Protein AF-A0A7K3QX92-F1 (afdb_monomer)

Organism: NCBI:txid2340725

Sequence (220 aa):
MHAPAYQLIVSPFLGEYLVLRPGDDNGVQIPLARYLELSRGASTGAEDEHLVGRHADYAPGSPDLSLIARALVELQDAPCPNIELKRAEDRWSGYAGPAGAGPFVGDTLLHTDLAPDNVLVNDRAHLVDWAWPTRGAAWIDPAVLILRLMDAGHTAETADAWSRERFRSWATAPHAAVTAFGEANARTWDEIARNDPQNWKRRMALHAHAWLTYWRAPSK

Structure (mmCIF, N/CA/C/O backbone):
data_AF-A0A7K3QX92-F1
#
_entry.id   AF-A0A7K3QX92-F1
#
loop_
_atom_site.group_PDB
_atom_site.id
_atom_site.type_symbol
_atom_site.label_atom_id
_atom_site.label_alt_id
_atom_site.label_comp_id
_atom_site.label_asym_id
_atom_site.label_entity_id
_atom_site.label_seq_id
_atom_site.pdbx_PDB_ins_code
_atom_site.Cartn_x
_atom_site.Cartn_y
_atom_site.Cartn_z
_atom_site.occupancy
_atom_site.B_iso_or_equiv
_atom_site.auth_seq_id
_atom_site.auth_comp_id
_atom_site.auth_asym_id
_atom_site.auth_atom_id
_atom_site.pdbx_PDB_model_num
ATOM 1 N N . MET A 1 1 ? -12.239 -35.406 -17.370 1.00 31.92 1 MET A N 1
ATOM 2 C CA . MET A 1 1 ? -12.647 -34.529 -16.253 1.00 31.92 1 MET A CA 1
ATOM 3 C C . MET A 1 1 ? -11.656 -34.744 -15.130 1.00 31.92 1 MET A C 1
ATOM 5 O O . MET A 1 1 ? -11.699 -35.783 -14.486 1.00 31.92 1 MET A O 1
ATOM 9 N N . HIS A 1 2 ? -10.692 -33.844 -14.988 1.00 28.97 2 HIS A N 1
ATOM 10 C CA . HIS A 1 2 ? -9.783 -33.806 -13.846 1.00 28.97 2 HIS A CA 1
ATOM 11 C C . HIS A 1 2 ? -10.042 -32.483 -13.131 1.00 28.97 2 HIS A C 1
ATOM 13 O O . HIS A 1 2 ? -10.137 -31.445 -13.784 1.00 28.97 2 HIS A O 1
ATOM 19 N N . ALA A 1 3 ? -10.272 -32.568 -11.823 1.00 24.83 3 ALA A N 1
ATOM 20 C CA . ALA A 1 3 ? -10.439 -31.422 -10.939 1.00 24.83 3 ALA A CA 1
ATOM 21 C C . ALA A 1 3 ? -9.104 -30.660 -10.805 1.00 24.83 3 ALA A C 1
ATOM 23 O O . ALA A 1 3 ? -8.053 -31.275 -11.009 1.00 24.83 3 ALA A O 1
ATOM 24 N N . PRO A 1 4 ? -9.108 -29.355 -10.482 1.00 29.09 4 PRO A N 1
ATOM 25 C CA . PRO A 1 4 ? -7.876 -28.582 -10.427 1.00 29.09 4 PRO A CA 1
ATOM 26 C C . PRO A 1 4 ? -7.087 -28.928 -9.159 1.00 29.09 4 PRO A C 1
ATOM 28 O O . PRO A 1 4 ? -7.649 -28.997 -8.064 1.00 29.09 4 PRO A O 1
ATOM 31 N N . ALA A 1 5 ? -5.783 -29.142 -9.319 1.00 31.27 5 ALA A N 1
ATOM 32 C CA . ALA A 1 5 ? -4.840 -29.292 -8.221 1.00 31.27 5 ALA A CA 1
ATOM 33 C C . ALA A 1 5 ? -4.453 -27.900 -7.691 1.00 31.27 5 ALA A C 1
ATOM 35 O O . ALA A 1 5 ? -3.992 -27.049 -8.446 1.00 31.27 5 ALA A O 1
ATOM 36 N N . TYR A 1 6 ? -4.655 -27.671 -6.394 1.00 34.25 6 TYR A N 1
ATOM 37 C CA . TYR A 1 6 ? -4.236 -26.471 -5.666 1.00 34.25 6 TYR A CA 1
ATOM 38 C C . TYR A 1 6 ? -3.588 -26.908 -4.342 1.00 34.25 6 TYR A C 1
ATOM 40 O O . TYR A 1 6 ? -4.225 -27.713 -3.660 1.00 34.25 6 TYR A O 1
ATOM 48 N N . GLN A 1 7 ? -2.400 -26.400 -3.952 1.00 42.72 7 GLN A N 1
ATOM 49 C CA . GLN A 1 7 ? -1.780 -26.508 -2.596 1.00 42.72 7 GLN A CA 1
ATOM 50 C C . GLN A 1 7 ? -0.305 -26.030 -2.635 1.00 42.72 7 GLN A C 1
ATOM 52 O O . GLN A 1 7 ? 0.332 -26.269 -3.645 1.00 42.72 7 GLN A O 1
ATOM 57 N N . LEU A 1 8 ? 0.362 -25.365 -1.676 1.00 36.91 8 LEU A N 1
ATOM 58 C CA . LEU A 1 8 ? 0.235 -25.053 -0.239 1.00 36.91 8 LEU A CA 1
ATOM 59 C C . LEU A 1 8 ? 0.859 -23.648 0.008 1.00 36.91 8 LEU A C 1
ATOM 61 O O . LEU A 1 8 ? 1.818 -23.291 -0.672 1.00 36.91 8 LEU A O 1
ATOM 65 N N . ILE A 1 9 ? 0.439 -22.911 1.045 1.00 40.31 9 ILE A N 1
ATOM 66 C CA . ILE A 1 9 ? 1.232 -21.799 1.622 1.00 40.31 9 ILE A CA 1
ATOM 67 C C . ILE A 1 9 ? 1.697 -22.234 3.018 1.00 40.31 9 ILE A C 1
ATOM 69 O O . ILE A 1 9 ? 0.867 -22.624 3.841 1.00 40.31 9 ILE A O 1
ATOM 73 N N . VAL A 1 10 ? 3.012 -22.203 3.269 1.00 42.47 10 VAL A N 1
ATOM 74 C CA . VAL A 1 10 ? 3.632 -22.557 4.560 1.00 42.47 10 VAL A CA 1
ATOM 75 C C . VAL A 1 10 ? 4.430 -21.356 5.062 1.00 42.47 10 VAL A C 1
ATOM 77 O O . VAL A 1 10 ? 5.343 -20.898 4.382 1.00 42.47 1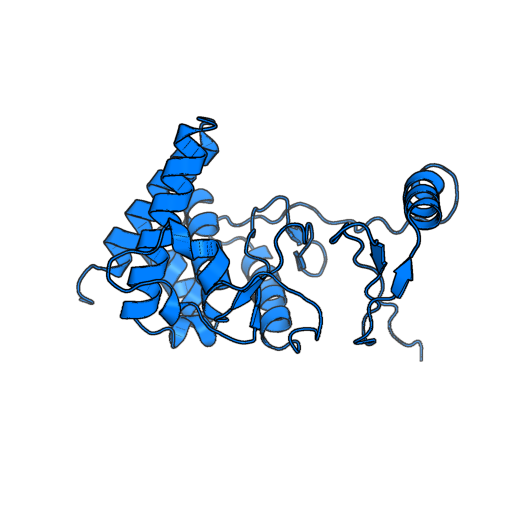0 VAL A O 1
ATOM 80 N N . SER A 1 11 ? 4.093 -20.845 6.247 1.00 39.84 11 SER A N 1
ATOM 81 C CA . SER A 1 11 ? 4.827 -19.763 6.920 1.00 39.84 11 SER A CA 1
ATOM 82 C C . SER A 1 11 ? 4.811 -19.989 8.441 1.00 39.84 11 SER A C 1
ATOM 84 O O . SER A 1 11 ? 3.816 -20.509 8.958 1.00 39.84 11 SER A O 1
ATOM 86 N N . PRO A 1 12 ? 5.889 -19.665 9.182 1.00 34.81 12 PRO A N 1
ATOM 87 C CA . PRO A 1 12 ? 5.916 -19.802 10.637 1.00 34.81 12 PRO A CA 1
ATOM 88 C C . PRO A 1 12 ? 4.968 -18.802 11.321 1.00 34.81 12 PRO A C 1
ATOM 90 O O . PRO A 1 12 ? 5.054 -17.601 11.076 1.00 34.81 12 PRO A O 1
ATOM 93 N N . PHE A 1 13 ? 4.113 -19.276 12.238 1.00 35.19 13 PHE A N 1
ATOM 94 C CA . PHE A 1 13 ? 3.255 -18.413 13.057 1.00 35.19 13 PHE A CA 1
ATOM 95 C C . PHE A 1 13 ? 3.230 -18.867 14.528 1.00 35.19 13 PHE A C 1
ATOM 97 O O . PHE A 1 13 ? 2.904 -20.003 14.834 1.00 35.19 13 PHE A O 1
ATOM 104 N N . LEU A 1 14 ? 3.598 -17.984 15.465 1.00 32.25 14 LEU A N 1
ATOM 105 C CA . LEU A 1 14 ? 3.453 -18.174 16.927 1.00 32.25 14 LEU A CA 1
ATOM 106 C C . LEU A 1 14 ? 3.984 -19.499 17.531 1.00 32.25 14 LEU A C 1
ATOM 108 O O . LEU A 1 14 ? 3.513 -19.943 18.573 1.00 32.25 14 LEU A O 1
ATOM 112 N N . GLY A 1 15 ? 5.005 -20.114 16.928 1.00 35.62 15 GLY A N 1
ATOM 113 C CA . GLY A 1 15 ? 5.596 -21.364 17.429 1.00 35.62 15 GLY A CA 1
ATOM 114 C C . GLY A 1 15 ? 4.917 -22.640 16.921 1.00 35.62 15 GLY A C 1
ATOM 115 O O . GLY A 1 15 ? 5.345 -23.736 17.286 1.00 35.62 15 GLY A O 1
ATOM 116 N N . GLU A 1 16 ? 3.934 -22.514 16.029 1.00 40.78 16 GLU A N 1
ATOM 117 C CA . GLU A 1 16 ? 3.249 -23.624 15.374 1.00 40.78 16 GLU A CA 1
ATOM 118 C C . GLU A 1 16 ? 3.201 -23.390 13.851 1.00 40.78 16 GLU A C 1
ATOM 120 O O . GLU A 1 16 ? 3.165 -22.266 13.356 1.00 40.78 16 GLU A O 1
ATOM 125 N N . TYR A 1 17 ? 3.305 -24.456 13.061 1.00 51.12 17 TYR A N 1
ATOM 126 C CA . TYR A 1 17 ? 3.483 -24.344 11.610 1.00 51.12 17 TYR A CA 1
ATOM 127 C C . TYR A 1 17 ? 2.145 -24.591 10.934 1.00 51.12 17 TYR A C 1
ATOM 129 O O . TYR A 1 17 ? 1.559 -25.649 11.142 1.00 51.12 17 TYR A O 1
ATOM 137 N N . LEU A 1 18 ? 1.649 -23.645 10.139 1.00 45.88 18 LEU A N 1
ATOM 138 C CA . LEU A 1 18 ? 0.347 -23.775 9.489 1.00 45.88 18 LEU A CA 1
ATOM 139 C C . LEU A 1 18 ? 0.512 -24.105 8.007 1.00 45.88 18 LEU A C 1
ATOM 141 O O . LEU A 1 18 ? 1.265 -23.461 7.279 1.00 45.88 18 LEU A O 1
ATOM 145 N N . VAL A 1 19 ? -0.225 -25.124 7.579 1.00 48.78 19 VAL A N 1
ATOM 146 C CA . VAL A 1 19 ? -0.413 -25.510 6.185 1.00 48.78 19 VAL A CA 1
ATOM 147 C C . VAL A 1 19 ? -1.819 -25.095 5.779 1.00 48.78 19 VAL A C 1
ATOM 149 O O . VAL A 1 19 ? -2.791 -25.690 6.240 1.00 48.78 19 VAL A O 1
ATOM 152 N N . LEU A 1 20 ? -1.946 -24.100 4.905 1.00 45.59 20 LEU A N 1
ATOM 153 C CA . LEU A 1 20 ? -3.242 -23.744 4.326 1.00 45.59 20 LEU A CA 1
ATOM 154 C C . LEU A 1 20 ? -3.456 -24.537 3.033 1.00 45.59 20 LEU A C 1
ATOM 156 O O . LEU A 1 20 ? -2.658 -24.449 2.092 1.00 45.59 20 LEU A O 1
ATOM 160 N N . ARG A 1 21 ? -4.529 -25.337 2.999 1.00 36.25 21 ARG A N 1
ATOM 161 C CA . ARG A 1 21 ? -4.996 -26.024 1.791 1.00 36.25 21 ARG A CA 1
ATOM 162 C C . ARG A 1 21 ? -6.114 -25.198 1.152 1.00 36.25 21 ARG A C 1
ATOM 164 O O . ARG A 1 21 ? -7.042 -24.815 1.855 1.00 36.25 21 ARG A O 1
ATOM 171 N N . PRO A 1 22 ? -6.077 -24.930 -0.161 1.00 37.09 22 PRO A N 1
ATOM 172 C CA . PRO A 1 22 ? -7.144 -24.180 -0.811 1.00 37.09 22 PRO A CA 1
ATOM 173 C C . PRO A 1 22 ? -8.478 -24.928 -0.720 1.00 37.09 22 PRO A C 1
ATOM 175 O O . PRO A 1 22 ? -8.552 -26.109 -1.059 1.00 37.09 22 PRO A O 1
ATOM 178 N N . GLY A 1 23 ? -9.516 -24.229 -0.255 1.00 36.47 23 GLY A N 1
ATOM 179 C CA . GLY A 1 23 ? -10.847 -24.790 -0.008 1.00 36.47 23 GLY A CA 1
ATOM 180 C C . GLY A 1 23 ? -11.057 -25.374 1.393 1.00 36.47 23 GLY A C 1
ATOM 181 O O . GLY A 1 23 ? -12.122 -25.931 1.641 1.00 36.47 23 GLY A O 1
ATOM 182 N N . ASP A 1 24 ? -10.075 -25.254 2.290 1.00 36.38 24 ASP A N 1
ATOM 183 C CA . ASP A 1 24 ? -10.209 -25.615 3.700 1.00 36.38 24 ASP A CA 1
ATOM 184 C C . ASP A 1 24 ? -9.902 -24.386 4.565 1.00 36.38 24 ASP A C 1
ATOM 186 O O . ASP A 1 24 ? -8.785 -23.863 4.558 1.00 36.38 24 ASP A O 1
ATOM 190 N N . ASP A 1 25 ? -10.907 -23.916 5.302 1.00 40.34 25 ASP A N 1
ATOM 191 C CA . ASP A 1 25 ? -10.797 -22.746 6.184 1.00 40.34 25 ASP A CA 1
ATOM 192 C C . ASP A 1 25 ? -9.949 -23.046 7.434 1.00 40.34 25 ASP A C 1
ATOM 194 O O . ASP A 1 25 ? -9.619 -22.149 8.215 1.00 40.34 25 ASP A O 1
ATOM 198 N N . ASN A 1 26 ? -9.579 -24.317 7.626 1.00 38.72 26 ASN A N 1
ATOM 199 C CA . ASN A 1 26 ? -8.742 -24.775 8.719 1.00 38.72 26 ASN A CA 1
ATOM 200 C C . ASN A 1 26 ? -7.315 -25.003 8.210 1.00 38.72 26 ASN A C 1
ATOM 202 O O . ASN A 1 26 ? -7.018 -25.986 7.530 1.00 38.72 26 ASN A O 1
ATOM 206 N N . GLY A 1 27 ? -6.394 -24.111 8.578 1.00 48.09 27 GLY A N 1
ATOM 207 C CA . GLY A 1 27 ? -4.969 -24.402 8.454 1.00 48.09 27 GLY A CA 1
ATOM 208 C C . GLY A 1 27 ? -4.618 -25.655 9.256 1.00 48.09 27 GLY A C 1
ATOM 209 O O . GLY A 1 27 ? -4.967 -25.767 10.429 1.00 48.09 27 GLY A O 1
ATOM 210 N N . VAL A 1 28 ? -3.928 -26.611 8.636 1.00 47.03 28 VAL A N 1
ATOM 211 C CA . VAL A 1 28 ? -3.445 -27.800 9.341 1.00 47.03 28 VAL A CA 1
ATOM 212 C C . VAL A 1 28 ? -2.183 -27.416 10.091 1.00 47.03 28 VAL A C 1
ATOM 214 O O . VAL A 1 28 ? -1.148 -27.118 9.492 1.00 47.03 28 VAL A O 1
ATOM 217 N N . GLN A 1 29 ? -2.276 -27.439 11.412 1.00 46.38 29 GLN A N 1
ATOM 218 C CA . GLN A 1 29 ? -1.136 -27.262 12.289 1.00 46.38 29 GLN A CA 1
ATOM 219 C C . GLN A 1 29 ? -0.213 -28.484 12.194 1.00 46.38 29 GLN A C 1
ATOM 221 O O . GLN A 1 29 ? -0.643 -29.621 12.394 1.00 46.38 29 GLN A O 1
ATOM 226 N N . ILE A 1 30 ? 1.065 -28.263 11.895 1.00 47.16 30 ILE A N 1
ATOM 227 C CA . ILE A 1 30 ? 2.085 -29.311 11.854 1.00 47.16 30 ILE A CA 1
ATOM 228 C C . ILE A 1 30 ? 3.156 -29.068 12.937 1.00 47.16 30 ILE A C 1
ATOM 230 O O . ILE A 1 30 ? 3.514 -27.921 13.215 1.00 47.16 30 ILE A O 1
ATOM 234 N N . PRO A 1 31 ? 3.701 -30.128 13.565 1.00 46.50 31 PRO A N 1
ATOM 235 C CA . PRO A 1 31 ? 4.796 -29.992 14.528 1.00 46.50 31 PRO A CA 1
ATOM 236 C C . PRO A 1 31 ? 6.088 -29.454 13.890 1.00 46.50 31 PRO A C 1
ATOM 238 O O . PRO A 1 31 ? 6.365 -29.741 12.726 1.00 46.50 31 PRO A O 1
ATOM 241 N N . LEU A 1 32 ? 6.953 -28.796 14.679 1.00 46.78 32 LEU A N 1
ATOM 242 C CA . LEU A 1 32 ? 8.293 -28.336 14.254 1.00 46.78 32 LEU A CA 1
ATOM 243 C C . LEU A 1 32 ? 9.105 -29.427 13.552 1.00 46.78 32 LEU A C 1
ATOM 245 O O . LEU A 1 32 ? 9.751 -29.164 12.544 1.00 46.78 32 LEU A O 1
ATOM 249 N N . ALA A 1 33 ? 9.063 -30.658 14.063 1.00 49.28 33 ALA A N 1
ATOM 250 C CA . ALA A 1 33 ? 9.758 -31.780 13.444 1.00 49.28 33 ALA A CA 1
ATOM 251 C C . ALA A 1 33 ? 9.236 -32.064 12.027 1.00 49.28 33 ALA A C 1
ATOM 253 O O . ALA A 1 33 ? 10.045 -32.289 11.134 1.00 49.28 33 ALA A O 1
ATOM 254 N N . ARG A 1 34 ? 7.916 -31.964 11.803 1.00 47.78 34 ARG A N 1
ATOM 255 C CA . ARG A 1 34 ? 7.289 -32.140 10.487 1.00 47.78 34 ARG A CA 1
ATOM 256 C C . ARG A 1 34 ? 7.568 -30.956 9.560 1.00 47.78 34 ARG A C 1
ATOM 258 O O . ARG A 1 34 ? 7.817 -31.174 8.385 1.00 47.78 34 ARG A O 1
ATOM 265 N N . TYR A 1 35 ? 7.608 -29.726 10.074 1.00 51.31 35 TYR A N 1
ATOM 266 C CA . TYR A 1 35 ? 8.085 -28.559 9.319 1.00 51.31 35 TYR A CA 1
ATOM 267 C C . TYR A 1 35 ? 9.546 -28.711 8.887 1.00 51.31 35 TYR A C 1
ATOM 269 O O . TYR A 1 35 ? 9.866 -28.516 7.718 1.00 51.31 35 TYR A O 1
ATOM 277 N N . LEU A 1 36 ? 10.433 -29.096 9.810 1.00 49.88 36 LEU A N 1
ATOM 278 C CA . LEU A 1 36 ? 11.848 -29.324 9.521 1.00 49.88 36 LEU A CA 1
ATOM 279 C C . LEU A 1 36 ? 12.074 -30.541 8.618 1.00 49.88 36 LEU A C 1
ATOM 281 O O . LEU A 1 36 ? 13.091 -30.601 7.941 1.00 49.88 36 LEU A O 1
ATOM 285 N N . GLU A 1 37 ? 11.179 -31.526 8.635 1.00 46.50 37 GLU A N 1
ATOM 286 C CA . GLU A 1 37 ? 11.181 -32.662 7.712 1.00 46.50 37 GLU A CA 1
ATOM 287 C C . GLU A 1 37 ? 10.703 -32.242 6.320 1.00 46.50 37 GLU A C 1
ATOM 289 O O . GLU A 1 37 ? 11.355 -32.587 5.349 1.00 46.50 37 GLU A O 1
ATOM 294 N N . LEU A 1 38 ? 9.634 -31.448 6.201 1.00 45.19 38 LEU A N 1
ATOM 295 C CA . LEU A 1 38 ? 9.163 -30.923 4.914 1.00 45.19 38 LEU A CA 1
ATOM 296 C C . LEU A 1 38 ? 10.183 -29.959 4.289 1.00 45.19 38 LEU A C 1
ATOM 298 O O . LEU A 1 38 ? 10.451 -30.038 3.097 1.00 45.19 38 LEU A O 1
ATOM 302 N N . SER A 1 39 ? 10.821 -29.110 5.096 1.00 42.78 39 SER A N 1
ATOM 303 C CA . SER A 1 39 ? 11.867 -28.187 4.628 1.00 42.78 39 SER A CA 1
ATOM 304 C C . SER A 1 39 ? 13.216 -28.864 4.348 1.00 42.78 39 SER A C 1
ATOM 306 O O . SER A 1 39 ? 13.997 -28.332 3.565 1.00 42.78 39 SER A O 1
ATOM 308 N N . ARG A 1 40 ? 13.505 -30.037 4.940 1.00 40.22 40 ARG A N 1
ATOM 309 C CA . ARG A 1 40 ? 14.706 -30.845 4.627 1.00 40.22 40 ARG A CA 1
ATOM 310 C C . ARG A 1 40 ? 14.466 -31.889 3.530 1.00 40.22 40 ARG A C 1
ATOM 312 O O . ARG A 1 40 ? 15.375 -32.154 2.752 1.00 40.22 40 ARG A O 1
ATOM 319 N N . GLY A 1 41 ? 13.266 -32.456 3.436 1.00 35.75 41 GLY A N 1
ATOM 320 C CA . GLY A 1 41 ? 12.823 -33.363 2.370 1.00 35.75 41 GLY A CA 1
ATOM 321 C C . GLY A 1 41 ? 12.772 -32.678 1.004 1.00 35.75 41 GLY A C 1
ATOM 322 O O . GLY A 1 41 ? 13.160 -33.298 0.021 1.00 35.75 41 GLY A O 1
ATOM 323 N N . ALA A 1 42 ? 12.487 -31.371 0.982 1.00 37.94 42 ALA A N 1
ATOM 324 C CA . ALA A 1 42 ? 12.630 -30.482 -0.178 1.00 37.94 42 ALA A CA 1
ATOM 325 C C . ALA A 1 42 ? 14.083 -30.299 -0.687 1.00 37.94 42 ALA A C 1
ATOM 327 O O . ALA A 1 42 ? 14.359 -29.439 -1.516 1.00 37.94 42 ALA A O 1
ATOM 328 N N . SER A 1 43 ? 15.058 -31.047 -0.149 1.00 36.03 43 SER A N 1
ATOM 329 C CA . SER A 1 43 ? 16.442 -31.053 -0.644 1.00 36.03 43 SER A CA 1
ATOM 330 C C . SER A 1 43 ? 16.899 -32.401 -1.203 1.00 36.03 43 SER A C 1
ATOM 332 O O . SER A 1 43 ? 17.953 -32.464 -1.831 1.00 36.03 43 SER A O 1
ATOM 334 N N . THR A 1 44 ? 16.121 -33.479 -1.040 1.00 36.97 44 THR A N 1
ATOM 335 C CA . THR A 1 44 ? 16.453 -34.784 -1.633 1.00 36.97 44 THR A CA 1
ATOM 336 C C . THR A 1 44 ? 15.193 -35.610 -1.915 1.00 36.97 44 THR A C 1
ATOM 338 O O . THR A 1 44 ? 14.779 -36.434 -1.108 1.00 36.97 44 THR A O 1
ATOM 341 N N . GLY A 1 45 ? 14.631 -35.440 -3.113 1.00 36.34 45 GLY A N 1
ATOM 342 C CA . GLY A 1 45 ? 13.911 -36.511 -3.809 1.00 36.34 45 GLY A CA 1
ATOM 343 C C . GLY A 1 45 ? 12.472 -36.794 -3.367 1.00 36.34 45 GLY A C 1
ATOM 344 O O . GLY A 1 45 ? 12.143 -37.924 -3.022 1.00 36.34 45 GLY A O 1
ATOM 345 N N . ALA A 1 46 ? 11.598 -35.805 -3.490 1.00 31.66 46 ALA A N 1
ATOM 346 C CA . ALA A 1 46 ? 10.222 -35.979 -3.954 1.00 31.66 46 ALA A CA 1
ATOM 347 C C . ALA A 1 46 ? 9.966 -34.811 -4.916 1.00 31.66 46 ALA A C 1
ATOM 349 O O . ALA A 1 46 ? 10.617 -33.786 -4.766 1.00 31.66 46 ALA A O 1
ATOM 350 N N . GLU A 1 47 ? 9.140 -34.969 -5.947 1.00 33.72 47 GLU A N 1
ATOM 351 C CA . GLU A 1 47 ? 8.915 -33.932 -6.964 1.00 33.72 47 GLU A CA 1
ATOM 352 C C . GLU A 1 47 ? 8.363 -32.642 -6.322 1.00 33.72 47 GLU A C 1
ATOM 354 O O . GLU A 1 47 ? 7.164 -32.479 -6.112 1.00 33.72 47 GLU A O 1
ATOM 359 N N . ASP A 1 48 ? 9.297 -31.764 -5.954 1.00 35.16 48 ASP A N 1
ATOM 360 C CA . ASP A 1 48 ? 9.114 -30.422 -5.433 1.00 35.16 48 ASP A CA 1
ATOM 361 C C . ASP A 1 48 ? 8.557 -29.546 -6.556 1.00 35.16 48 ASP A C 1
ATOM 363 O O . ASP A 1 48 ? 9.305 -29.045 -7.399 1.00 35.16 48 ASP A O 1
ATOM 367 N N . GLU A 1 49 ? 7.252 -29.289 -6.565 1.00 37.69 49 GLU A N 1
ATOM 368 C CA . GLU A 1 49 ? 6.767 -28.081 -7.230 1.00 37.69 49 GLU A CA 1
ATOM 369 C C . GLU A 1 49 ? 7.079 -26.897 -6.309 1.00 37.69 49 GLU A C 1
ATOM 371 O O . GLU A 1 49 ? 6.244 -26.387 -5.562 1.00 37.69 49 GLU A O 1
ATOM 376 N N . HIS A 1 50 ? 8.345 -26.468 -6.331 1.00 46.22 50 HIS A N 1
ATOM 377 C CA . HIS A 1 50 ? 8.690 -25.096 -5.985 1.00 46.22 50 HIS A CA 1
ATOM 378 C C . HIS A 1 50 ? 7.685 -24.184 -6.695 1.00 46.22 50 HIS A C 1
ATOM 380 O O . HIS A 1 50 ? 7.436 -24.373 -7.885 1.00 46.22 50 HIS A O 1
ATOM 386 N N . LEU A 1 51 ? 7.110 -23.199 -5.999 1.00 51.47 51 LEU A N 1
ATOM 387 C CA . LEU A 1 51 ? 6.358 -22.141 -6.672 1.00 51.47 51 LEU A CA 1
ATOM 388 C C . LEU A 1 51 ? 7.322 -21.427 -7.623 1.00 51.47 51 LEU A C 1
ATOM 390 O O . LEU A 1 51 ? 8.090 -20.555 -7.220 1.00 51.47 51 LEU A O 1
ATOM 394 N N . VAL A 1 52 ? 7.325 -21.859 -8.883 1.00 54.91 52 VAL A N 1
ATOM 395 C CA . VAL A 1 52 ? 8.149 -21.269 -9.925 1.00 54.91 52 VAL A CA 1
ATOM 396 C C . VAL A 1 52 ? 7.445 -20.000 -10.361 1.00 54.91 52 VAL A C 1
ATOM 398 O O . VAL A 1 52 ? 6.389 -20.020 -10.992 1.00 54.91 52 VAL A O 1
ATOM 401 N N . GLY A 1 53 ? 8.051 -18.884 -10.004 1.00 68.44 53 GLY A N 1
ATOM 402 C CA . GLY A 1 53 ? 7.633 -17.565 -10.420 1.00 68.44 53 GLY A CA 1
ATOM 403 C C . GLY A 1 53 ? 8.816 -16.627 -10.306 1.00 68.44 53 GLY A C 1
ATOM 404 O O . GLY A 1 53 ? 9.704 -16.814 -9.473 1.00 68.44 53 GLY A O 1
ATOM 405 N N . ARG A 1 54 ? 8.845 -15.621 -11.168 1.00 87.56 54 ARG A N 1
ATOM 406 C CA . ARG A 1 54 ? 9.779 -14.508 -11.000 1.00 87.56 54 ARG A CA 1
ATOM 407 C C . ARG A 1 54 ? 9.188 -13.512 -10.010 1.00 87.56 54 ARG A C 1
ATOM 409 O O . ARG A 1 54 ? 7.969 -13.434 -9.888 1.00 87.56 54 ARG A O 1
ATOM 416 N N . HIS A 1 55 ? 10.028 -12.729 -9.346 1.00 86.50 55 HIS A N 1
ATOM 417 C CA . HIS A 1 55 ? 9.536 -11.608 -8.549 1.00 86.50 55 HIS A CA 1
ATOM 418 C C . HIS A 1 55 ? 8.743 -10.630 -9.420 1.00 86.50 55 HIS A C 1
ATOM 420 O O . HIS A 1 55 ? 9.008 -10.481 -10.623 1.00 86.50 55 HIS A O 1
ATOM 426 N N . ALA A 1 56 ? 7.735 -10.017 -8.811 1.00 87.31 56 ALA A N 1
ATOM 427 C CA . ALA A 1 56 ? 6.828 -9.127 -9.503 1.00 87.31 56 ALA A CA 1
ATOM 428 C C . ALA A 1 56 ? 7.542 -7.871 -10.014 1.00 87.31 56 ALA A C 1
ATOM 430 O O . ALA A 1 56 ? 8.365 -7.276 -9.320 1.00 87.31 56 ALA A O 1
ATOM 431 N N . ASP A 1 57 ? 7.181 -7.433 -11.216 1.00 97.06 57 ASP A N 1
ATOM 432 C CA . ASP A 1 57 ? 7.596 -6.146 -11.761 1.00 97.06 57 ASP A CA 1
ATOM 433 C C . ASP A 1 57 ? 6.470 -5.123 -11.590 1.00 97.06 57 ASP A C 1
ATOM 435 O O . ASP A 1 57 ? 5.393 -5.242 -12.178 1.00 97.06 57 ASP A O 1
ATOM 439 N N . TYR A 1 58 ? 6.720 -4.100 -10.778 1.00 98.44 58 TYR A N 1
ATOM 440 C CA . TYR A 1 58 ? 5.765 -3.032 -10.488 1.00 98.44 58 TYR A CA 1
ATOM 441 C C . TYR A 1 58 ? 5.930 -1.803 -11.394 1.00 98.44 58 TYR A C 1
ATOM 443 O O . TYR A 1 58 ? 5.199 -0.825 -11.217 1.00 98.44 58 TYR A O 1
ATOM 451 N N . ALA A 1 59 ? 6.860 -1.817 -12.354 1.00 98.44 59 ALA A N 1
ATOM 452 C CA . ALA A 1 59 ? 7.127 -0.676 -13.221 1.00 98.44 59 ALA A CA 1
ATOM 453 C C . ALA A 1 59 ? 5.879 -0.230 -14.016 1.00 98.44 59 ALA A C 1
ATOM 455 O O . ALA A 1 59 ? 4.996 -1.044 -14.328 1.00 98.44 59 ALA A O 1
ATOM 456 N N . PRO A 1 60 ? 5.773 1.062 -14.382 1.00 98.25 60 PRO A N 1
ATOM 457 C CA . PRO A 1 60 ? 4.700 1.544 -15.244 1.00 98.25 60 PRO A CA 1
ATOM 458 C C . PRO A 1 60 ? 4.593 0.735 -16.544 1.00 98.25 60 PRO A C 1
ATOM 460 O O . PRO A 1 60 ? 5.569 0.570 -17.270 1.00 98.25 60 PRO A O 1
ATOM 463 N N . GLY A 1 61 ? 3.390 0.243 -16.847 1.00 96.56 61 GLY A N 1
ATOM 464 C CA . GLY A 1 61 ? 3.127 -0.568 -18.041 1.00 96.56 61 GLY A CA 1
ATOM 465 C C . GLY A 1 61 ? 3.474 -2.055 -17.912 1.00 96.56 61 GLY A C 1
ATOM 466 O O . GLY A 1 61 ? 3.241 -2.796 -18.867 1.00 96.56 61 GLY A O 1
ATOM 467 N N . SER A 1 62 ? 3.974 -2.512 -16.758 1.00 98.12 62 SER A N 1
ATOM 468 C CA . SER A 1 62 ? 4.214 -3.937 -16.513 1.00 98.12 62 SER A CA 1
ATOM 469 C C . SER A 1 62 ? 2.915 -4.753 -16.642 1.00 98.12 62 SER A C 1
ATOM 471 O O . SER A 1 62 ? 1.878 -4.361 -16.087 1.00 98.12 62 SER A O 1
ATOM 473 N N . PRO A 1 63 ? 2.944 -5.911 -17.334 1.00 96.81 63 PRO A N 1
ATOM 474 C CA . PRO A 1 63 ? 1.790 -6.804 -17.410 1.00 96.81 63 PRO A CA 1
ATOM 475 C C . PRO A 1 63 ? 1.425 -7.413 -16.044 1.00 96.81 63 PRO A C 1
ATOM 477 O O . PRO A 1 63 ? 0.270 -7.796 -15.841 1.00 96.81 63 PRO A O 1
ATOM 480 N N . ASP A 1 64 ? 2.362 -7.444 -15.089 1.00 97.19 64 ASP A N 1
ATOM 481 C CA . ASP A 1 64 ? 2.163 -8.052 -13.768 1.00 97.19 64 ASP A CA 1
ATOM 482 C C . ASP A 1 64 ? 1.140 -7.295 -12.936 1.00 97.19 64 ASP A C 1
ATOM 484 O O . ASP A 1 64 ? 0.442 -7.905 -12.129 1.00 97.19 64 ASP A O 1
ATOM 488 N N . LEU A 1 65 ? 1.004 -5.981 -13.151 1.00 98.38 65 LEU A N 1
ATOM 489 C CA . LEU A 1 65 ? 0.084 -5.124 -12.399 1.00 98.38 65 LEU A CA 1
ATOM 490 C C . LEU A 1 65 ? -1.341 -5.688 -12.405 1.00 98.38 65 LEU A C 1
ATOM 492 O O . LEU A 1 65 ? -2.021 -5.682 -11.380 1.00 98.38 65 LEU A O 1
ATOM 496 N N . SER A 1 66 ? -1.784 -6.249 -13.533 1.00 96.75 66 SER A N 1
ATOM 497 C CA . SER A 1 66 ? -3.112 -6.866 -13.627 1.00 96.75 66 SER A CA 1
ATOM 498 C C . SER A 1 66 ? -3.226 -8.161 -12.813 1.00 96.75 66 SER A C 1
ATOM 500 O O . SER A 1 66 ? -4.293 -8.449 -12.271 1.00 96.75 66 SER A O 1
ATOM 502 N N . LEU A 1 67 ? -2.141 -8.933 -12.706 1.00 89.06 67 LEU A N 1
ATOM 503 C CA . LEU A 1 67 ? -2.091 -10.171 -11.925 1.00 89.06 67 LEU A CA 1
ATOM 504 C C . LEU A 1 67 ? -2.042 -9.872 -10.423 1.00 89.06 67 LEU A C 1
ATOM 506 O O . LEU A 1 67 ? -2.779 -10.486 -9.656 1.00 89.06 67 LEU A O 1
ATOM 510 N N . ILE A 1 68 ? -1.243 -8.884 -10.018 1.00 93.38 68 ILE A N 1
ATOM 511 C CA . ILE A 1 68 ? -1.135 -8.411 -8.631 1.00 93.38 68 ILE A CA 1
ATOM 512 C C . ILE A 1 68 ? -2.474 -7.849 -8.157 1.00 93.38 68 ILE A C 1
ATOM 514 O O . ILE A 1 68 ? -2.950 -8.207 -7.082 1.00 93.38 68 ILE A O 1
ATOM 518 N N . ALA A 1 69 ? -3.116 -7.009 -8.977 1.00 96.75 69 ALA A N 1
ATOM 519 C CA . ALA A 1 69 ? -4.431 -6.469 -8.656 1.00 96.75 69 ALA A CA 1
ATOM 520 C C . ALA A 1 69 ? -5.461 -7.585 -8.452 1.00 96.75 69 ALA A C 1
ATOM 522 O O . ALA A 1 69 ? -6.216 -7.547 -7.485 1.00 96.75 69 ALA A O 1
ATOM 523 N N . ARG A 1 70 ? -5.459 -8.609 -9.316 1.00 88.50 70 ARG A N 1
ATOM 524 C CA . ARG A 1 70 ? -6.339 -9.771 -9.156 1.00 88.50 70 ARG A CA 1
ATOM 525 C C . ARG A 1 70 ? -6.065 -10.516 -7.848 1.00 88.50 70 ARG A C 1
ATOM 527 O O . ARG A 1 7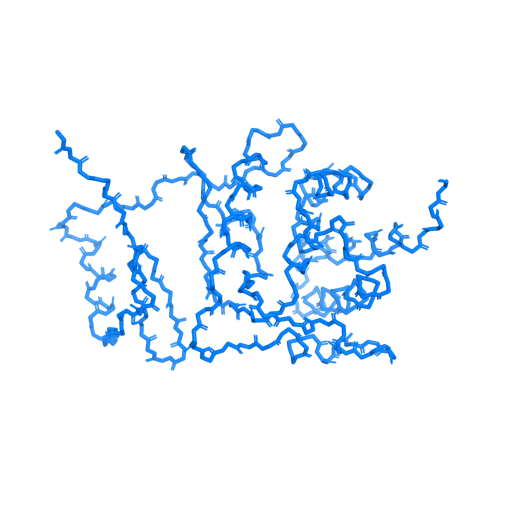0 ? -7.011 -10.768 -7.115 1.00 88.50 70 ARG A O 1
ATOM 534 N N . ALA A 1 71 ? -4.804 -10.813 -7.536 1.00 85.25 71 ALA A N 1
ATOM 535 C CA . ALA A 1 71 ? -4.439 -11.509 -6.301 1.00 85.25 71 ALA A CA 1
ATOM 536 C C . ALA A 1 71 ? -4.864 -1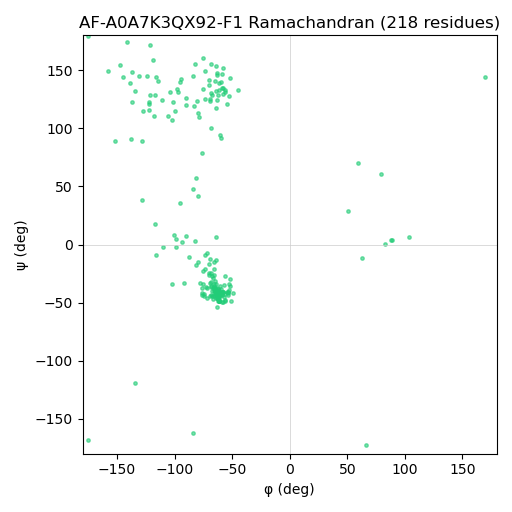0.730 -5.044 1.00 85.25 71 ALA A C 1
ATOM 538 O O . ALA A 1 71 ? -5.336 -11.323 -4.078 1.00 85.25 71 ALA A O 1
ATOM 539 N N . LEU A 1 72 ? -4.748 -9.399 -5.063 1.00 90.06 72 LEU A N 1
ATOM 540 C CA . LEU A 1 72 ? -5.153 -8.577 -3.927 1.00 90.06 72 LEU A CA 1
ATOM 541 C C . LEU A 1 72 ? -6.679 -8.438 -3.806 1.00 90.06 72 LEU A C 1
ATOM 543 O O . LEU A 1 72 ? -7.193 -8.398 -2.693 1.00 90.06 72 LEU A O 1
ATOM 547 N N . VAL A 1 73 ? -7.415 -8.412 -4.923 1.00 88.12 73 VAL A N 1
ATOM 548 C CA . VAL A 1 73 ? -8.888 -8.497 -4.905 1.00 88.12 73 VAL A CA 1
ATOM 549 C C . VAL A 1 73 ? -9.341 -9.847 -4.346 1.00 88.12 73 VAL A C 1
ATOM 551 O O . VAL A 1 73 ? -10.177 -9.875 -3.451 1.00 88.12 73 VAL A O 1
ATOM 554 N N . GLU A 1 74 ? -8.735 -10.950 -4.794 1.00 82.81 74 GLU A N 1
ATOM 555 C CA . GLU A 1 74 ? -9.012 -12.294 -4.266 1.00 82.81 74 GLU A CA 1
ATOM 556 C C . GLU A 1 74 ? -8.755 -12.376 -2.752 1.00 82.81 74 GLU A C 1
ATOM 558 O O . GLU A 1 74 ? -9.557 -12.962 -2.028 1.00 82.81 74 GLU A O 1
ATOM 563 N N . LEU A 1 75 ? -7.681 -11.748 -2.256 1.00 83.31 75 LEU A N 1
ATOM 564 C CA . LEU A 1 75 ? -7.414 -11.652 -0.819 1.00 83.31 75 LEU A CA 1
ATOM 565 C C . LEU A 1 75 ? -8.498 -10.858 -0.073 1.00 83.31 75 LEU A C 1
ATOM 567 O O . LEU A 1 75 ? -8.905 -11.259 1.013 1.00 83.31 75 LEU A O 1
ATOM 571 N N . GLN A 1 76 ? -8.961 -9.737 -0.633 1.00 84.19 76 GLN A N 1
ATOM 572 C CA . GLN A 1 76 ? -9.991 -8.901 -0.002 1.00 84.19 76 GLN A CA 1
ATOM 573 C C . GLN A 1 76 ? -11.364 -9.578 0.045 1.00 84.19 76 GLN A C 1
ATOM 575 O O . GLN A 1 76 ? -12.122 -9.332 0.983 1.00 84.19 76 GLN A O 1
ATOM 580 N N . ASP A 1 77 ? -11.671 -10.409 -0.952 1.00 80.00 77 ASP A N 1
ATOM 581 C CA . ASP A 1 77 ? -12.921 -11.168 -1.031 1.00 80.00 77 ASP A CA 1
ATOM 582 C C . ASP A 1 77 ? -12.888 -12.447 -0.174 1.00 80.00 77 ASP A C 1
ATOM 584 O O . ASP A 1 77 ? -13.940 -13.014 0.141 1.00 80.00 77 ASP A O 1
ATOM 588 N N . ALA A 1 78 ? -11.699 -12.907 0.227 1.00 77.62 78 ALA A N 1
ATOM 589 C CA . ALA A 1 78 ? -11.549 -14.061 1.099 1.00 77.62 78 ALA A CA 1
ATOM 590 C C . ALA A 1 78 ? -12.026 -13.745 2.532 1.00 77.62 78 ALA A C 1
ATOM 592 O O . ALA A 1 78 ? -11.693 -12.690 3.086 1.00 77.62 78 ALA A O 1
ATOM 593 N N . PRO A 1 79 ? -12.760 -14.666 3.187 1.00 74.81 79 PRO A N 1
ATOM 594 C CA . PRO A 1 79 ? -13.079 -14.535 4.601 1.00 74.81 79 PRO A CA 1
ATOM 595 C C . PRO A 1 79 ? -11.803 -14.399 5.431 1.00 74.81 79 PRO A C 1
ATOM 597 O O . PRO A 1 79 ? -10.857 -15.172 5.274 1.00 74.81 79 PRO A O 1
ATOM 600 N N . CYS A 1 80 ? -11.777 -13.436 6.351 1.00 76.75 80 CYS A N 1
ATOM 601 C CA . CYS A 1 80 ? -10.652 -13.327 7.263 1.00 76.75 80 CYS A CA 1
ATOM 602 C C . CYS A 1 80 ? -10.675 -14.513 8.242 1.00 76.75 80 CYS A C 1
ATOM 604 O O . CYS A 1 80 ? -11.684 -14.707 8.931 1.00 76.75 80 CYS A O 1
ATOM 606 N N . PRO A 1 81 ? -9.595 -15.312 8.325 1.00 73.62 81 PRO A N 1
ATOM 607 C CA . PRO A 1 81 ? -9.600 -16.560 9.077 1.00 73.62 81 PRO A CA 1
ATOM 608 C C . PRO A 1 81 ? -9.836 -16.305 10.564 1.00 73.62 81 PRO A C 1
ATOM 610 O O . PRO A 1 81 ? -9.392 -15.295 11.116 1.00 73.62 81 PRO A O 1
ATOM 613 N N . ASN A 1 82 ? -10.507 -17.236 11.239 1.00 76.31 82 ASN A N 1
ATOM 614 C CA . ASN A 1 82 ? -10.758 -17.156 12.679 1.00 76.31 82 ASN A CA 1
ATOM 615 C C . ASN A 1 82 ? -9.541 -17.634 13.492 1.00 76.31 82 ASN A C 1
ATOM 617 O O . ASN A 1 82 ? -9.623 -18.575 14.278 1.00 76.31 82 ASN A O 1
ATOM 621 N N . ILE A 1 83 ? -8.399 -16.995 13.256 1.00 76.75 83 ILE A N 1
ATOM 622 C CA . ILE A 1 83 ? -7.159 -17.170 14.013 1.00 76.75 83 ILE A CA 1
ATOM 623 C C . ILE A 1 83 ? -6.771 -15.841 14.657 1.00 76.75 83 ILE A C 1
ATOM 625 O O . ILE A 1 83 ? -7.208 -14.767 14.224 1.00 76.75 83 ILE A O 1
ATOM 629 N N . GLU A 1 84 ? -5.945 -15.906 15.697 1.00 77.88 84 GLU A N 1
ATOM 630 C CA . GLU A 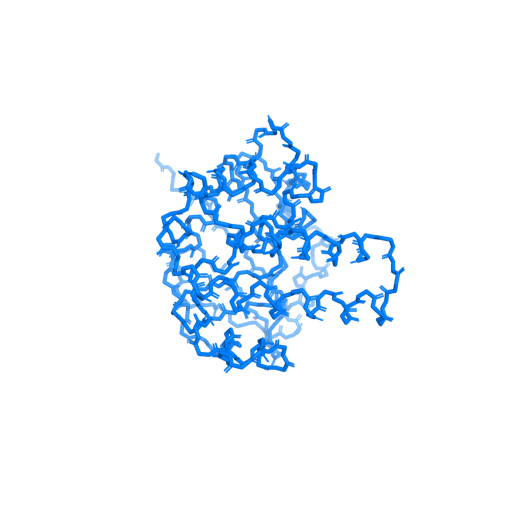1 84 ? -5.397 -14.703 16.310 1.00 77.88 84 GLU A CA 1
ATOM 631 C C . GLU A 1 84 ? -4.499 -13.984 15.298 1.00 77.88 84 GLU A C 1
ATOM 633 O O . GLU A 1 84 ? -3.501 -14.527 14.837 1.00 77.88 84 GLU A O 1
ATOM 638 N N . LEU A 1 85 ? -4.875 -12.760 14.930 1.00 79.62 85 LEU A N 1
ATOM 639 C CA . LEU A 1 85 ? -4.119 -11.892 14.034 1.00 79.62 85 LEU A CA 1
ATOM 640 C C . LEU A 1 85 ? -3.859 -10.572 14.739 1.00 79.62 85 LEU A C 1
ATOM 642 O O . LEU A 1 85 ? -4.722 -10.053 15.450 1.00 79.62 85 LEU A O 1
ATOM 646 N N . LYS A 1 86 ? -2.695 -9.977 14.473 1.00 85.44 86 LYS A N 1
ATOM 647 C CA . LYS A 1 86 ? -2.442 -8.607 14.910 1.00 85.44 86 LYS A CA 1
ATOM 648 C C . LYS A 1 86 ? -3.462 -7.679 14.251 1.00 85.44 86 LYS A C 1
ATOM 650 O O . LYS A 1 86 ? -3.695 -7.770 13.048 1.00 85.44 86 LYS A O 1
ATOM 655 N N . ARG A 1 87 ? -4.068 -6.785 15.028 1.00 94.94 87 ARG A N 1
ATOM 656 C CA . ARG A 1 87 ? -5.027 -5.803 14.511 1.00 94.94 87 ARG A CA 1
ATOM 657 C C . ARG A 1 87 ? -4.281 -4.593 13.956 1.00 94.94 87 ARG A C 1
ATOM 659 O O . ARG A 1 87 ? -3.231 -4.217 14.485 1.00 94.94 87 ARG A O 1
ATOM 666 N N . ALA A 1 88 ? -4.789 -3.987 12.890 1.00 97.44 88 ALA A N 1
ATOM 667 C CA . ALA A 1 88 ? -4.142 -2.844 12.249 1.00 97.44 88 ALA A CA 1
ATOM 668 C C . ALA A 1 88 ? -4.018 -1.648 13.209 1.00 97.44 88 ALA A C 1
ATOM 670 O O . ALA A 1 88 ? -2.971 -1.007 13.294 1.00 97.44 88 ALA A O 1
ATOM 671 N N . GLU A 1 89 ? -5.049 -1.393 14.003 1.00 96.69 89 GLU A N 1
ATOM 672 C CA . GLU A 1 89 ? -5.060 -0.353 15.023 1.00 96.69 89 GLU A CA 1
ATOM 673 C C . GLU A 1 89 ? -3.984 -0.568 16.094 1.00 96.69 89 GLU A C 1
ATOM 675 O O . GLU A 1 89 ? -3.341 0.392 16.508 1.00 96.69 89 GLU A O 1
ATOM 680 N N . ASP A 1 90 ? -3.699 -1.816 16.468 1.00 95.12 90 ASP A N 1
ATOM 681 C CA . ASP A 1 90 ? -2.628 -2.136 17.413 1.00 95.12 90 ASP A CA 1
ATOM 682 C C . ASP A 1 90 ? -1.258 -2.025 16.739 1.00 95.12 90 ASP A C 1
ATOM 684 O O . ASP A 1 90 ? -0.293 -1.548 17.340 1.00 95.12 90 ASP A O 1
ATOM 688 N N . ARG A 1 91 ? -1.165 -2.435 15.468 1.00 93.00 91 ARG A N 1
ATOM 689 C CA . ARG A 1 91 ? 0.068 -2.401 14.673 1.00 93.00 91 ARG A CA 1
ATOM 690 C C . ARG A 1 91 ? 0.598 -0.997 14.460 1.00 93.00 91 ARG A C 1
ATOM 692 O O . ARG A 1 91 ? 1.797 -0.790 14.621 1.00 93.00 91 ARG A O 1
ATOM 699 N N . TRP A 1 92 ? -0.276 -0.061 14.121 1.00 96.12 92 TRP A N 1
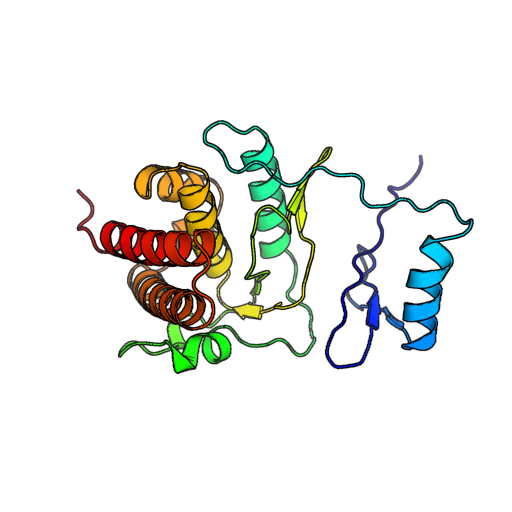ATOM 700 C CA . TRP A 1 92 ? 0.108 1.325 13.872 1.00 96.12 92 TRP A CA 1
ATOM 701 C C . TRP A 1 92 ? -0.147 2.254 15.066 1.00 96.12 92 TRP A C 1
ATOM 703 O O . TRP A 1 92 ? 0.119 3.448 14.955 1.00 96.12 92 TRP A O 1
ATOM 713 N N . SER A 1 93 ? -0.593 1.732 16.218 1.00 94.88 93 SER A N 1
ATOM 714 C CA . SER A 1 93 ? -0.891 2.519 17.430 1.00 94.88 93 SER A CA 1
ATOM 715 C C . SER A 1 93 ? 0.252 3.446 17.856 1.00 94.88 93 SER A C 1
ATOM 717 O O . SER A 1 93 ? 0.028 4.640 18.045 1.00 94.88 93 SER A O 1
ATOM 719 N N . GLY A 1 94 ? 1.485 2.934 17.928 1.00 95.38 94 GLY A N 1
ATOM 720 C CA . GLY A 1 94 ? 2.675 3.710 18.309 1.00 95.38 94 GLY A CA 1
ATOM 721 C C . GLY A 1 94 ? 3.056 4.812 17.314 1.00 95.38 94 GLY A C 1
ATOM 722 O O . GLY A 1 94 ? 3.819 5.714 17.651 1.00 95.38 94 GLY A O 1
ATOM 723 N N . TYR A 1 95 ? 2.495 4.765 16.106 1.00 96.19 95 TYR A N 1
ATOM 724 C CA . TYR A 1 95 ? 2.705 5.748 15.049 1.00 96.19 95 TYR A CA 1
ATOM 725 C C . TYR A 1 95 ? 1.466 6.598 14.791 1.00 96.19 95 TYR A C 1
ATOM 727 O O . TYR A 1 95 ? 1.507 7.471 13.928 1.00 96.19 95 TYR A O 1
ATOM 735 N N . ALA A 1 96 ? 0.353 6.364 15.478 1.00 93.31 96 ALA A N 1
ATOM 736 C CA . ALA A 1 96 ? -0.874 7.096 15.228 1.00 93.31 96 ALA A CA 1
ATOM 737 C C . ALA A 1 96 ? -0.756 8.555 15.702 1.00 93.31 96 ALA A C 1
ATOM 739 O O . ALA A 1 96 ? -0.129 8.859 16.714 1.00 93.31 96 ALA A O 1
ATOM 740 N N . GLY A 1 97 ? -1.340 9.473 14.932 1.00 91.69 97 GLY A N 1
ATOM 741 C CA . GLY A 1 97 ? -1.399 10.893 15.282 1.00 91.69 97 GLY A CA 1
ATOM 742 C C . GLY A 1 97 ? -2.583 11.200 16.208 1.00 91.69 97 GLY A C 1
ATOM 743 O O . GLY A 1 97 ? -3.191 10.284 16.759 1.00 91.69 97 GLY A O 1
ATOM 744 N N . PRO A 1 98 ? -2.995 12.475 16.326 1.00 90.88 98 PRO A N 1
ATOM 745 C CA . PRO A 1 98 ? -4.161 12.873 17.124 1.00 90.88 98 PRO A CA 1
ATOM 746 C C . PRO A 1 98 ? -5.472 12.166 16.741 1.00 90.88 98 PRO A C 1
ATOM 748 O O . PRO A 1 98 ? -6.342 11.990 17.586 1.00 90.88 98 PRO A O 1
ATOM 751 N N . ALA A 1 99 ? -5.610 11.735 15.482 1.00 89.62 99 ALA A N 1
ATOM 752 C CA . ALA A 1 99 ? -6.755 10.950 15.013 1.00 89.62 99 ALA A CA 1
ATOM 753 C C . ALA A 1 99 ? -6.800 9.517 15.588 1.00 89.62 99 ALA A C 1
ATOM 755 O O . ALA A 1 99 ? -7.816 8.833 15.462 1.00 89.62 99 ALA A O 1
ATOM 756 N N . GLY A 1 100 ? -5.712 9.057 16.214 1.00 93.94 100 GLY A N 1
ATOM 757 C CA . GLY A 1 100 ? -5.569 7.698 16.718 1.00 93.94 100 GLY A CA 1
ATOM 758 C C . GLY A 1 100 ? -5.527 6.647 15.606 1.00 93.94 100 GLY A C 1
ATOM 759 O O . GLY A 1 100 ? -5.450 6.960 14.418 1.00 93.94 100 GLY A O 1
ATOM 760 N N . ALA A 1 101 ? -5.546 5.378 16.015 1.00 95.62 101 ALA A N 1
ATOM 761 C CA . ALA A 1 101 ? -5.501 4.227 15.111 1.00 95.62 101 ALA A CA 1
ATOM 762 C C . ALA A 1 101 ? -6.888 3.608 14.846 1.00 95.62 101 ALA A C 1
ATOM 764 O O . ALA A 1 101 ? -7.016 2.687 14.046 1.00 95.62 101 ALA A O 1
ATOM 765 N N . GLY A 1 102 ? -7.941 4.137 15.484 1.00 96.62 102 GLY A N 1
ATOM 766 C CA . GLY A 1 102 ? -9.328 3.695 15.299 1.00 96.62 102 GLY A CA 1
ATOM 767 C C . GLY A 1 102 ? -9.801 3.648 13.836 1.00 96.62 102 GLY A C 1
ATOM 768 O O . GLY A 1 102 ? -10.513 2.711 13.487 1.00 96.62 102 GLY A O 1
ATOM 769 N N . PRO A 1 103 ? -9.381 4.568 12.943 1.00 96.81 103 PRO A N 1
ATOM 770 C CA . PRO A 1 103 ? -9.735 4.482 11.526 1.00 96.81 103 PRO A CA 1
ATOM 771 C C . PRO A 1 103 ? -9.185 3.252 10.783 1.00 96.81 103 PRO A C 1
ATOM 773 O O . PRO A 1 103 ? -9.617 3.002 9.662 1.00 96.81 103 PRO A O 1
ATOM 776 N N . PHE A 1 104 ? -8.230 2.508 11.356 1.00 98.00 104 PHE A N 1
ATOM 777 C CA . PHE A 1 104 ? -7.598 1.342 10.714 1.00 98.00 104 PHE A CA 1
ATOM 778 C C . PHE A 1 104 ? -8.361 0.037 10.969 1.00 98.00 104 PHE A C 1
ATOM 780 O O . PHE A 1 104 ? -8.074 -0.976 10.328 1.00 98.00 104 PHE A O 1
ATOM 787 N N . VAL A 1 105 ? -9.331 0.074 11.890 1.00 97.81 105 VAL A N 1
ATOM 788 C CA . VAL A 1 105 ? -10.177 -1.062 12.256 1.00 97.81 105 VAL A CA 1
ATOM 789 C C . VAL A 1 105 ? -10.908 -1.586 11.020 1.00 97.81 105 VAL A C 1
ATOM 791 O O . VAL A 1 105 ? -11.499 -0.833 10.247 1.00 97.81 105 VAL A O 1
ATOM 794 N N . GLY A 1 106 ? -10.913 -2.903 10.870 1.00 96.75 106 GLY A N 1
ATOM 795 C CA . GLY A 1 106 ? -11.688 -3.616 9.867 1.00 96.75 106 GLY A CA 1
ATOM 796 C C . GLY A 1 106 ? -11.549 -5.117 10.067 1.00 96.75 106 GLY A C 1
ATOM 797 O O . GLY A 1 106 ? -10.853 -5.557 10.981 1.00 96.75 106 GLY A O 1
ATOM 798 N N . ASP A 1 107 ? -12.225 -5.888 9.225 1.00 94.56 107 ASP A N 1
ATOM 799 C CA . ASP A 1 107 ? -12.318 -7.344 9.366 1.00 94.56 107 ASP A CA 1
ATOM 800 C C . ASP A 1 107 ? -11.689 -8.103 8.189 1.00 94.56 107 ASP A C 1
ATOM 802 O O . ASP A 1 107 ? -11.960 -9.276 7.977 1.00 94.56 107 ASP A O 1
ATOM 806 N N . THR A 1 108 ? -10.846 -7.438 7.400 1.00 90.88 108 THR A N 1
ATOM 807 C CA . THR A 1 108 ? -10.196 -8.027 6.224 1.00 90.88 108 THR A CA 1
ATOM 808 C C . THR A 1 108 ? -8.817 -8.564 6.595 1.00 90.88 108 THR A C 1
ATOM 810 O O . THR A 1 108 ? -8.110 -7.948 7.399 1.00 90.88 108 THR A O 1
ATOM 813 N N . LEU A 1 109 ? -8.428 -9.702 6.011 1.00 90.94 109 LEU A N 1
ATOM 814 C CA . LEU A 1 109 ? -7.058 -10.205 6.083 1.00 90.94 109 LEU A CA 1
ATOM 815 C C . LEU A 1 109 ? -6.160 -9.349 5.186 1.00 90.94 109 LEU A C 1
ATOM 817 O O . LEU A 1 109 ? -6.420 -9.206 3.996 1.00 90.94 109 LEU A O 1
ATOM 821 N N . LEU A 1 110 ? -5.099 -8.801 5.764 1.00 93.44 110 LEU A N 1
ATOM 822 C CA . LEU A 1 110 ? -4.130 -7.946 5.092 1.00 93.44 110 LEU A CA 1
ATOM 823 C C . LEU A 1 110 ? -2.763 -8.628 5.054 1.00 93.44 110 LEU A C 1
ATOM 825 O O . LEU A 1 110 ? -2.332 -9.214 6.054 1.00 93.44 110 LEU A O 1
ATOM 829 N N . HIS A 1 111 ? -2.060 -8.480 3.934 1.00 91.19 111 HIS A N 1
ATOM 830 C CA . HIS A 1 111 ? -0.672 -8.916 3.793 1.00 91.19 111 HIS A CA 1
ATOM 831 C C . HIS A 1 111 ? 0.289 -7.953 4.499 1.00 91.19 111 HIS A C 1
ATOM 833 O O . HIS A 1 111 ? 1.197 -8.364 5.218 1.00 91.19 111 HIS A O 1
ATOM 839 N N . THR A 1 112 ? 0.070 -6.646 4.331 1.00 92.81 112 THR A N 1
ATOM 840 C CA . THR A 1 112 ? 0.844 -5.519 4.884 1.00 92.81 112 THR A CA 1
ATOM 841 C C . THR A 1 112 ? 2.307 -5.379 4.452 1.00 92.81 112 THR A C 1
ATOM 843 O O . THR A 1 112 ? 2.873 -4.304 4.648 1.00 92.81 112 THR A O 1
ATOM 846 N N . ASP A 1 113 ? 2.904 -6.380 3.801 1.00 89.56 113 ASP A N 1
ATOM 847 C CA . ASP A 1 113 ? 4.216 -6.248 3.151 1.00 89.56 113 ASP A CA 1
ATOM 848 C C . ASP A 1 113 ? 4.206 -6.709 1.692 1.00 89.56 113 ASP A C 1
ATOM 850 O O . ASP A 1 113 ? 4.469 -7.864 1.378 1.00 89.56 113 ASP A O 1
ATOM 854 N N . LEU A 1 114 ? 3.898 -5.785 0.785 1.00 94.44 114 LEU A N 1
ATOM 855 C CA . LEU A 1 114 ? 3.798 -6.055 -0.651 1.00 94.44 114 LEU A CA 1
ATOM 856 C C . LEU A 1 114 ? 5.098 -5.722 -1.399 1.00 94.44 114 LEU A C 1
ATOM 858 O O . LEU A 1 114 ? 5.049 -5.202 -2.514 1.00 94.44 114 LEU A O 1
ATOM 862 N N . ALA A 1 115 ? 6.263 -5.951 -0.780 1.00 92.00 115 ALA A N 1
ATOM 863 C CA . ALA A 1 115 ? 7.544 -5.867 -1.484 1.00 92.00 115 ALA A CA 1
ATOM 864 C C . ALA A 1 115 ? 7.518 -6.730 -2.764 1.00 92.00 115 ALA A C 1
ATOM 866 O O . ALA A 1 115 ? 6.936 -7.812 -2.728 1.00 92.00 115 ALA A O 1
ATOM 867 N N . PRO A 1 116 ? 8.159 -6.306 -3.872 1.00 90.25 116 PRO A N 1
ATOM 868 C CA . PRO A 1 116 ? 8.232 -7.116 -5.093 1.00 90.25 116 PRO A CA 1
ATOM 869 C C . PRO A 1 116 ? 8.753 -8.540 -4.855 1.00 90.25 116 PRO A C 1
ATOM 871 O O . PRO A 1 116 ? 8.276 -9.487 -5.476 1.00 90.25 116 PRO A O 1
ATOM 874 N N . ASP A 1 117 ? 9.675 -8.700 -3.900 1.00 85.25 117 ASP A N 1
ATOM 875 C CA . ASP A 1 117 ? 10.252 -10.000 -3.551 1.00 85.25 117 ASP A CA 1
ATOM 876 C C . ASP A 1 117 ? 9.235 -10.950 -2.886 1.00 85.25 117 ASP A C 1
ATOM 878 O O . ASP A 1 117 ? 9.349 -12.169 -3.017 1.00 85.25 117 ASP A O 1
ATOM 882 N N . ASN A 1 118 ? 8.188 -10.395 -2.265 1.00 84.44 118 ASN A N 1
ATOM 883 C CA . ASN A 1 118 ? 7.101 -11.128 -1.609 1.00 84.44 118 ASN A CA 1
ATOM 884 C C . ASN A 1 118 ? 5.929 -11.430 -2.558 1.00 84.44 118 ASN A C 1
ATOM 886 O O . ASN A 1 118 ? 4.880 -11.916 -2.131 1.00 84.44 118 ASN A O 1
ATOM 890 N N . VAL A 1 119 ? 6.087 -11.144 -3.854 1.00 83.38 119 VAL A N 1
ATOM 891 C CA . VAL A 1 119 ? 5.097 -11.479 -4.876 1.00 83.38 119 VAL A CA 1
ATOM 892 C C . VAL A 1 119 ? 5.767 -12.243 -6.006 1.00 83.38 119 VAL A C 1
ATOM 894 O O . VAL A 1 119 ? 6.606 -11.712 -6.730 1.00 83.38 119 VAL A O 1
ATOM 897 N N . LEU A 1 120 ? 5.371 -13.502 -6.175 1.00 82.69 120 LEU A N 1
ATOM 898 C CA . LEU A 1 120 ? 5.852 -14.353 -7.260 1.00 82.69 120 LEU A CA 1
ATOM 899 C C . LEU A 1 120 ? 4.841 -14.363 -8.401 1.00 82.69 120 LEU A C 1
ATOM 901 O O . LEU A 1 120 ? 3.643 -14.520 -8.172 1.00 82.69 120 LEU A O 1
ATOM 905 N N . VAL A 1 121 ? 5.325 -14.208 -9.629 1.00 79.00 121 VAL A N 1
ATOM 906 C CA . VAL A 1 121 ? 4.508 -14.107 -10.837 1.00 79.00 121 VAL A CA 1
ATOM 907 C C . VAL A 1 121 ? 4.865 -15.206 -11.836 1.00 79.00 121 VAL A C 1
ATOM 909 O O . VAL A 1 121 ? 6.028 -15.382 -12.211 1.00 79.00 121 VAL A O 1
ATOM 912 N N . ASN A 1 122 ? 3.831 -15.904 -12.297 1.00 80.75 122 ASN A N 1
ATOM 913 C CA . ASN A 1 122 ? 3.821 -16.849 -13.412 1.00 80.75 122 ASN A CA 1
ATOM 914 C C . ASN A 1 122 ? 2.587 -16.569 -14.301 1.00 80.75 122 ASN A C 1
ATOM 916 O O . ASN A 1 122 ? 2.467 -15.467 -14.834 1.00 80.75 122 ASN A O 1
ATOM 920 N N . ASP A 1 123 ? 1.664 -17.518 -14.468 1.00 80.06 123 ASP A N 1
ATOM 921 C CA . ASP A 1 123 ? 0.339 -17.275 -15.049 1.00 80.06 123 ASP A CA 1
ATOM 922 C C . ASP A 1 123 ? -0.576 -16.445 -14.125 1.00 80.06 123 ASP A C 1
ATOM 924 O O . ASP A 1 123 ? -1.553 -15.843 -14.583 1.00 80.06 123 ASP A O 1
ATOM 928 N N . ARG A 1 124 ? -0.233 -16.353 -12.834 1.00 84.75 124 ARG A N 1
ATOM 929 C CA . ARG A 1 124 ? -0.870 -15.486 -11.838 1.00 84.75 124 ARG A CA 1
ATOM 930 C C . ARG A 1 124 ? 0.152 -14.888 -10.868 1.00 84.75 124 ARG A C 1
ATOM 932 O O . ARG A 1 124 ? 1.335 -15.200 -10.917 1.00 84.75 124 ARG A O 1
ATOM 939 N N . ALA A 1 125 ? -0.311 -13.997 -9.994 1.00 81.12 125 ALA A N 1
ATOM 940 C CA . ALA A 1 125 ? 0.484 -13.502 -8.875 1.00 81.12 125 ALA A CA 1
ATOM 941 C C . ALA A 1 125 ? 0.171 -14.307 -7.604 1.00 81.12 125 ALA A C 1
ATOM 943 O O . ALA A 1 125 ? -0.989 -14.625 -7.331 1.00 81.12 125 ALA A O 1
ATOM 944 N N . HIS A 1 126 ? 1.208 -14.602 -6.828 1.00 80.88 126 HIS A N 1
ATOM 945 C CA . HIS A 1 126 ? 1.153 -15.313 -5.558 1.00 80.88 126 HIS A CA 1
ATOM 946 C C . HIS A 1 126 ? 1.755 -14.433 -4.464 1.00 80.88 126 HIS A C 1
ATOM 948 O O . HIS A 1 126 ? 2.911 -14.028 -4.572 1.00 80.88 126 HIS A O 1
ATOM 954 N N . LEU A 1 127 ? 0.978 -14.156 -3.415 1.00 80.00 127 LEU A N 1
ATOM 955 C CA . LEU A 1 127 ? 1.456 -13.449 -2.228 1.00 80.00 127 LEU A CA 1
ATOM 956 C C . LEU A 1 127 ? 2.144 -14.451 -1.294 1.00 80.00 127 LEU A C 1
ATOM 958 O O . LEU A 1 127 ? 1.521 -15.422 -0.847 1.00 80.00 127 LEU A O 1
ATOM 962 N N . VAL A 1 128 ? 3.428 -14.229 -1.036 1.00 78.69 128 VAL A N 1
ATOM 963 C CA . VAL A 1 128 ? 4.269 -15.070 -0.178 1.00 78.69 128 VAL A CA 1
ATOM 964 C C . VAL A 1 128 ? 4.840 -14.239 0.967 1.00 78.69 128 VAL A C 1
ATOM 966 O O . VAL A 1 128 ? 4.726 -13.023 0.972 1.00 78.69 128 VAL A O 1
ATOM 969 N N . ASP A 1 129 ? 5.484 -14.901 1.927 1.00 71.38 129 ASP A N 1
ATOM 970 C CA . ASP A 1 129 ? 5.995 -14.260 3.144 1.00 71.38 129 ASP A CA 1
ATOM 971 C C . ASP A 1 129 ? 4.896 -13.578 3.981 1.00 71.38 129 ASP A C 1
ATOM 973 O O . ASP A 1 129 ? 4.807 -12.361 4.151 1.00 71.38 129 ASP A O 1
ATOM 977 N N . TRP A 1 130 ? 4.061 -14.425 4.581 1.00 77.44 130 TRP A N 1
ATOM 978 C CA . TRP A 1 130 ? 3.035 -14.029 5.541 1.00 77.44 130 TRP A CA 1
ATOM 979 C C . TRP A 1 130 ? 3.617 -13.893 6.954 1.00 77.44 130 TRP A C 1
ATOM 981 O O . TRP A 1 130 ? 3.075 -14.453 7.905 1.00 77.44 130 TRP A O 1
ATOM 991 N N . ALA A 1 131 ? 4.748 -13.204 7.115 1.00 71.44 131 ALA A N 1
ATOM 992 C CA . ALA A 1 131 ? 5.336 -12.951 8.433 1.00 71.44 131 ALA A CA 1
ATOM 993 C C . ALA A 1 131 ? 4.561 -11.891 9.240 1.00 71.44 131 ALA A C 1
ATOM 995 O O . ALA A 1 131 ? 4.654 -11.845 10.470 1.00 71.44 131 ALA A O 1
ATOM 996 N N . TRP A 1 132 ? 3.775 -11.041 8.569 1.00 76.25 132 TRP A N 1
ATOM 997 C CA . TRP A 1 132 ? 3.077 -9.911 9.192 1.00 76.25 132 TRP A CA 1
ATOM 998 C C . TRP A 1 132 ? 1.562 -9.835 8.910 1.00 76.25 132 TRP A C 1
ATOM 1000 O O . TRP A 1 132 ? 1.030 -8.726 8.801 1.00 76.25 132 TRP A O 1
ATOM 1010 N N . PRO A 1 133 ? 0.817 -10.958 8.862 1.00 83.62 133 PRO A N 1
ATOM 1011 C CA . PRO A 1 133 ? -0.604 -10.929 8.556 1.00 83.62 133 PRO A CA 1
ATOM 1012 C C . PRO A 1 133 ? -1.335 -10.071 9.587 1.00 83.62 133 PRO A C 1
ATOM 1014 O O . PRO A 1 133 ? -1.009 -10.063 10.782 1.00 83.62 133 PRO A O 1
ATOM 1017 N N . THR A 1 134 ? -2.295 -9.291 9.108 1.00 87.75 134 THR A N 1
ATOM 1018 C CA . THR A 1 134 ? -2.971 -8.288 9.931 1.00 87.75 134 THR A CA 1
ATOM 1019 C C . THR A 1 134 ? -4.459 -8.296 9.640 1.00 87.75 134 THR A C 1
ATOM 1021 O O . THR A 1 134 ? -4.857 -8.383 8.487 1.00 87.75 134 THR A O 1
ATOM 1024 N N . ARG A 1 135 ? -5.288 -8.175 10.675 1.00 93.19 135 ARG A N 1
ATOM 1025 C CA . ARG A 1 135 ? -6.719 -7.906 10.512 1.00 93.19 135 ARG A CA 1
ATOM 1026 C C . ARG A 1 135 ? -6.944 -6.398 10.513 1.00 93.19 135 ARG A C 1
ATOM 1028 O O . ARG A 1 135 ? -6.502 -5.724 11.443 1.00 93.19 135 ARG A O 1
ATOM 1035 N N . GLY A 1 136 ? -7.608 -5.858 9.497 1.00 97.75 136 GLY A N 1
ATOM 1036 C CA . GLY A 1 136 ? -7.857 -4.420 9.427 1.00 97.75 136 GLY A CA 1
ATOM 1037 C C . GLY A 1 136 ? -8.734 -3.996 8.261 1.00 97.75 136 GLY A C 1
ATOM 1038 O O . GLY A 1 136 ? -9.386 -4.813 7.610 1.00 97.75 136 GLY A O 1
ATOM 1039 N N . ALA A 1 137 ? -8.780 -2.690 8.012 1.00 98.44 137 ALA A N 1
ATOM 1040 C CA . ALA A 1 137 ? -9.533 -2.136 6.898 1.00 98.44 137 ALA A CA 1
ATOM 1041 C C . ALA A 1 137 ? -8.913 -2.534 5.545 1.00 98.44 137 ALA A C 1
ATOM 1043 O O . ALA A 1 137 ? -7.731 -2.293 5.305 1.00 98.44 137 ALA A O 1
ATOM 1044 N N . ALA A 1 138 ? -9.727 -3.079 4.632 1.00 97.75 138 ALA A N 1
ATOM 1045 C CA . ALA A 1 138 ? -9.291 -3.606 3.330 1.00 97.75 138 ALA A CA 1
ATOM 1046 C C . ALA A 1 138 ? -8.443 -2.635 2.487 1.00 97.75 138 ALA A C 1
ATOM 1048 O O . ALA A 1 138 ? -7.599 -3.061 1.705 1.00 97.75 138 ALA A O 1
ATOM 1049 N N . TRP A 1 139 ? -8.657 -1.324 2.635 1.00 98.50 139 TRP A N 1
ATOM 1050 C CA . TRP A 1 139 ? -7.953 -0.295 1.868 1.00 98.50 139 TRP A CA 1
ATOM 1051 C C . TRP A 1 139 ? -6.490 -0.083 2.295 1.00 98.50 139 TRP A C 1
ATOM 1053 O O . TRP A 1 139 ? -5.758 0.614 1.593 1.00 98.50 139 TRP A O 1
ATOM 1063 N N . ILE A 1 140 ? -6.044 -0.689 3.402 1.00 98.69 140 ILE A N 1
ATOM 1064 C CA . ILE A 1 140 ? -4.663 -0.576 3.893 1.00 98.69 140 ILE A CA 1
ATOM 1065 C C . ILE A 1 140 ? -3.665 -1.224 2.927 1.00 98.69 140 ILE A C 1
ATOM 1067 O O . ILE A 1 140 ? -2.648 -0.608 2.619 1.00 98.69 140 ILE A O 1
ATOM 1071 N N . ASP A 1 141 ? -3.943 -2.419 2.401 1.00 98.44 141 ASP A N 1
ATOM 1072 C CA . ASP A 1 141 ? -3.022 -3.072 1.461 1.00 98.44 141 ASP A CA 1
ATOM 1073 C C . ASP A 1 141 ? -2.855 -2.286 0.146 1.00 98.44 141 ASP A C 1
ATOM 1075 O O . ASP A 1 141 ? -1.714 -2.085 -0.269 1.00 98.44 141 ASP A O 1
ATOM 1079 N N . PRO A 1 142 ? -3.919 -1.742 -0.485 1.00 98.62 142 PRO A N 1
ATOM 1080 C CA . PRO A 1 142 ? -3.765 -0.776 -1.571 1.00 98.62 142 PRO A CA 1
ATOM 1081 C C . PRO A 1 142 ? -2.891 0.433 -1.201 1.00 98.62 142 PRO A C 1
ATOM 1083 O O . PRO A 1 142 ? -2.041 0.833 -1.993 1.00 98.62 142 PRO A O 1
ATOM 1086 N N . ALA A 1 143 ? -3.027 0.982 0.013 1.00 98.31 143 ALA A N 1
ATOM 1087 C CA . ALA A 1 143 ? -2.183 2.088 0.476 1.00 98.31 143 ALA A CA 1
ATOM 1088 C C . ALA A 1 143 ? -0.699 1.688 0.590 1.00 98.31 143 ALA A C 1
ATOM 1090 O O . ALA A 1 143 ? 0.188 2.469 0.243 1.00 98.31 143 ALA A O 1
ATOM 1091 N N . VAL A 1 144 ? -0.419 0.468 1.061 1.00 98.25 144 VAL A N 1
ATOM 1092 C CA . VAL A 1 144 ? 0.937 -0.106 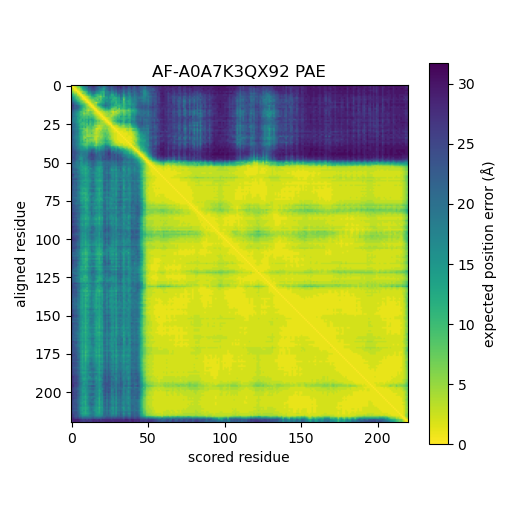1.105 1.00 98.25 144 VAL A CA 1
ATOM 1093 C C . VAL A 1 144 ? 1.476 -0.333 -0.310 1.00 98.25 144 VAL A C 1
ATOM 1095 O O . VAL A 1 144 ? 2.623 0.021 -0.591 1.00 98.25 144 VAL A O 1
ATOM 1098 N N . LEU A 1 145 ? 0.651 -0.872 -1.213 1.00 98.69 145 LEU A N 1
ATOM 1099 C CA . LEU A 1 145 ? 1.011 -1.131 -2.607 1.00 98.69 145 LEU A CA 1
ATOM 1100 C C . LEU A 1 145 ? 1.380 0.157 -3.347 1.00 98.69 145 LEU A C 1
ATOM 1102 O O . LEU A 1 145 ? 2.377 0.168 -4.062 1.00 98.69 145 LEU A O 1
ATOM 1106 N N . ILE A 1 146 ? 0.650 1.255 -3.134 1.00 98.75 146 ILE A N 1
ATOM 1107 C CA . ILE A 1 146 ? 0.944 2.557 -3.755 1.00 98.75 146 ILE A CA 1
ATOM 1108 C C . ILE A 1 146 ? 2.389 2.998 -3.498 1.00 98.75 146 ILE A C 1
ATOM 1110 O O . ILE A 1 146 ? 3.059 3.446 -4.427 1.00 98.75 146 ILE A O 1
ATOM 1114 N N . LEU A 1 147 ? 2.916 2.815 -2.283 1.00 98.56 147 LEU A N 1
ATOM 1115 C CA . LEU A 1 147 ? 4.313 3.166 -2.001 1.00 98.56 147 LEU A CA 1
ATOM 1116 C C . LEU A 1 147 ? 5.302 2.294 -2.782 1.00 98.56 147 LEU A C 1
ATOM 1118 O O . LEU A 1 147 ? 6.349 2.780 -3.204 1.00 98.56 147 LEU A O 1
ATOM 1122 N N . ARG A 1 148 ? 4.965 1.019 -3.003 1.00 98.44 148 ARG A N 1
ATOM 1123 C CA . ARG A 1 148 ? 5.782 0.095 -3.800 1.00 98.44 148 ARG A CA 1
ATOM 1124 C C . ARG A 1 148 ? 5.722 0.429 -5.291 1.00 98.44 148 ARG A C 1
ATOM 1126 O O . ARG A 1 148 ? 6.751 0.380 -5.955 1.00 98.44 148 ARG A O 1
ATOM 1133 N N . LEU A 1 149 ? 4.559 0.841 -5.802 1.00 98.81 149 LEU A N 1
ATOM 1134 C CA . LEU A 1 149 ? 4.425 1.375 -7.161 1.00 98.81 149 LEU A CA 1
ATOM 1135 C C . LEU A 1 149 ? 5.272 2.643 -7.333 1.00 98.81 149 LEU A C 1
ATOM 1137 O O . LEU A 1 149 ? 5.961 2.801 -8.339 1.00 98.81 149 LEU A O 1
ATOM 1141 N N . MET A 1 150 ? 5.274 3.536 -6.342 1.00 98.75 150 MET A N 1
ATOM 1142 C CA . MET A 1 150 ? 6.097 4.746 -6.386 1.00 98.75 150 MET A CA 1
ATOM 1143 C C . MET A 1 150 ? 7.604 4.440 -6.404 1.00 98.75 150 MET A C 1
ATOM 1145 O O . MET A 1 150 ? 8.319 5.044 -7.203 1.00 98.75 150 MET A O 1
ATOM 1149 N N . ASP A 1 151 ? 8.091 3.483 -5.602 1.00 98.44 151 ASP A N 1
ATOM 1150 C CA . ASP A 1 151 ? 9.506 3.050 -5.651 1.00 98.44 151 ASP A CA 1
ATOM 1151 C C . ASP A 1 151 ? 9.855 2.371 -6.992 1.00 98.44 151 ASP A C 1
ATOM 1153 O O . ASP A 1 151 ? 10.991 2.462 -7.451 1.00 98.44 151 ASP A O 1
ATOM 1157 N N . ALA A 1 152 ? 8.868 1.781 -7.677 1.00 98.19 152 ALA A N 1
ATOM 1158 C CA . ALA A 1 152 ? 9.007 1.229 -9.027 1.00 98.19 152 ALA A CA 1
ATOM 1159 C C . ALA A 1 152 ? 8.887 2.273 -10.161 1.00 98.19 152 ALA A C 1
ATOM 1161 O O . ALA A 1 152 ? 8.943 1.916 -11.338 1.00 98.19 152 ALA A O 1
ATOM 1162 N N . GLY A 1 153 ? 8.737 3.562 -9.834 1.00 98.31 153 GLY A N 1
ATOM 1163 C CA . GLY A 1 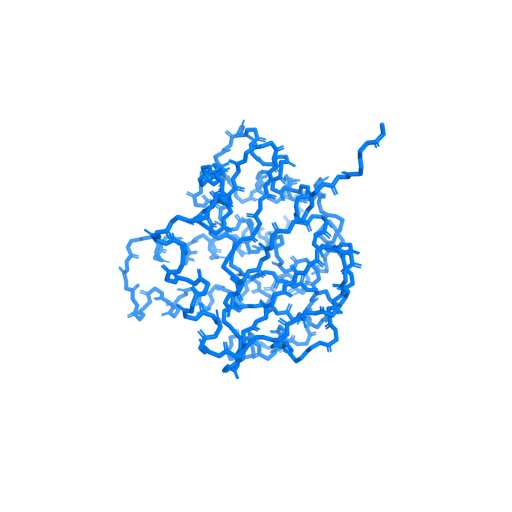153 ? 8.774 4.665 -10.801 1.00 98.31 153 GLY A CA 1
ATOM 1164 C C . GLY A 1 153 ? 7.419 5.273 -11.174 1.00 98.31 153 GLY A C 1
ATOM 1165 O O . GLY A 1 153 ? 7.368 6.132 -12.054 1.00 98.31 153 GLY A O 1
ATOM 1166 N N . HIS A 1 154 ? 6.322 4.882 -10.520 1.00 98.69 154 HIS A N 1
ATOM 1167 C CA . HIS A 1 154 ? 5.047 5.591 -10.665 1.00 98.69 154 HIS A CA 1
ATOM 1168 C C . HIS A 1 154 ? 5.075 6.935 -9.928 1.00 98.69 154 HIS A C 1
ATOM 1170 O O . HIS A 1 154 ? 5.697 7.088 -8.877 1.00 98.69 154 HIS A O 1
ATOM 1176 N N . THR A 1 155 ? 4.337 7.918 -10.440 1.00 98.25 155 THR A N 1
ATOM 1177 C CA . THR A 1 155 ? 4.011 9.113 -9.647 1.00 98.25 155 THR A CA 1
ATOM 1178 C C . THR A 1 155 ? 2.932 8.779 -8.614 1.00 98.25 155 THR A C 1
ATOM 1180 O O . THR A 1 155 ? 2.188 7.812 -8.786 1.00 98.25 155 THR A O 1
ATOM 1183 N N . ALA A 1 156 ? 2.799 9.595 -7.563 1.00 98.00 156 ALA A N 1
ATOM 1184 C CA . ALA A 1 156 ? 1.710 9.443 -6.593 1.00 98.00 156 ALA A CA 1
ATOM 1185 C C . ALA A 1 156 ? 0.325 9.486 -7.272 1.00 98.00 156 ALA A C 1
ATOM 1187 O O . ALA A 1 156 ? -0.523 8.646 -6.994 1.00 98.00 156 ALA A O 1
ATOM 1188 N N . GLU A 1 157 ? 0.130 10.406 -8.221 1.00 97.81 157 GLU A N 1
ATOM 1189 C CA . GLU A 1 157 ? -1.117 10.556 -8.980 1.00 97.81 157 GLU A CA 1
ATOM 1190 C C . GLU A 1 157 ? -1.442 9.308 -9.812 1.00 97.81 157 GLU A C 1
ATOM 1192 O O . GLU A 1 157 ? -2.546 8.772 -9.730 1.00 97.81 157 GLU A O 1
ATOM 1197 N N . THR A 1 158 ? -0.470 8.793 -10.571 1.00 98.38 158 THR A N 1
ATOM 1198 C CA . THR A 1 158 ? -0.685 7.605 -11.411 1.00 98.38 158 THR A CA 1
ATOM 1199 C C . THR A 1 158 ? -0.890 6.338 -10.580 1.00 98.38 158 THR A C 1
ATOM 1201 O O . THR A 1 158 ? -1.715 5.505 -10.948 1.00 98.38 158 THR A O 1
ATOM 1204 N N . ALA A 1 159 ? -0.187 6.197 -9.449 1.00 98.56 159 ALA A N 1
ATOM 1205 C CA . ALA A 1 159 ? -0.365 5.070 -8.532 1.00 98.56 159 ALA A CA 1
ATOM 1206 C C . ALA A 1 159 ? -1.739 5.102 -7.832 1.00 98.56 159 ALA A C 1
ATOM 1208 O O . ALA A 1 159 ? -2.381 4.056 -7.702 1.00 98.56 159 ALA A O 1
ATOM 1209 N N . ASP A 1 160 ? -2.217 6.286 -7.427 1.00 98.31 160 ASP A N 1
ATOM 1210 C CA . ASP A 1 160 ? -3.563 6.467 -6.869 1.00 98.31 160 ASP A CA 1
ATOM 1211 C C . ASP A 1 160 ? -4.644 6.127 -7.893 1.00 98.31 160 ASP A C 1
ATOM 1213 O O . ASP A 1 160 ? -5.505 5.290 -7.626 1.00 98.31 160 ASP A O 1
ATOM 1217 N N . ALA A 1 161 ? -4.579 6.744 -9.077 1.00 98.19 161 ALA A N 1
ATOM 1218 C CA . ALA A 1 161 ? -5.557 6.540 -10.139 1.00 98.19 161 ALA A CA 1
ATOM 1219 C C . ALA A 1 161 ? -5.664 5.056 -10.511 1.00 98.19 161 ALA A C 1
ATOM 1221 O O . ALA A 1 161 ? -6.758 4.490 -10.490 1.00 98.19 161 ALA A O 1
ATOM 1222 N N . TRP A 1 162 ? -4.521 4.399 -10.734 1.00 98.56 162 TRP A N 1
ATOM 1223 C CA . TRP A 1 162 ? -4.475 2.964 -11.001 1.00 98.56 162 TRP A CA 1
ATOM 1224 C C . TRP A 1 162 ? -5.115 2.147 -9.867 1.00 98.56 162 TRP A C 1
ATOM 1226 O O . TRP A 1 162 ? -5.942 1.273 -10.124 1.00 98.56 162 TRP A O 1
ATOM 1236 N N . SER A 1 163 ? -4.804 2.463 -8.606 1.00 98.44 163 SER A N 1
ATOM 1237 C CA . SER A 1 163 ? -5.352 1.740 -7.451 1.00 98.44 163 SER A CA 1
ATOM 1238 C C . SER A 1 163 ? -6.864 1.938 -7.305 1.00 98.44 163 SER A C 1
ATOM 1240 O O . SER A 1 163 ? -7.579 0.989 -6.981 1.00 98.44 163 SER A O 1
ATOM 1242 N N . ARG A 1 164 ? -7.389 3.141 -7.581 1.00 98.12 164 ARG A N 1
ATOM 1243 C CA . ARG A 1 164 ? -8.835 3.439 -7.523 1.00 98.12 164 ARG A CA 1
ATOM 1244 C C . ARG A 1 164 ? -9.623 2.663 -8.564 1.00 98.12 164 ARG A C 1
ATOM 1246 O O . ARG A 1 164 ? -10.730 2.216 -8.284 1.00 98.12 164 ARG A O 1
ATOM 1253 N N . GLU A 1 165 ? -9.058 2.486 -9.751 1.00 98.06 165 GLU A N 1
ATOM 1254 C CA . GLU A 1 165 ? -9.708 1.711 -10.804 1.00 98.06 165 GLU A CA 1
ATOM 1255 C C . GLU A 1 165 ? -9.748 0.205 -10.506 1.00 98.06 165 GLU A C 1
ATOM 1257 O O . GLU A 1 165 ? -10.573 -0.503 -11.080 1.00 98.06 165 GLU A O 1
ATOM 1262 N N . ARG A 1 166 ? -8.836 -0.312 -9.673 1.00 98.19 166 ARG A N 1
ATOM 1263 C CA . ARG A 1 166 ? -8.694 -1.757 -9.420 1.00 98.19 166 ARG A CA 1
ATOM 1264 C C . ARG A 1 166 ? -9.295 -2.212 -8.096 1.00 98.19 166 ARG A C 1
ATOM 1266 O O . ARG A 1 166 ? -9.825 -3.317 -8.031 1.00 98.19 166 ARG A O 1
ATOM 1273 N N . PHE A 1 167 ? -9.251 -1.378 -7.059 1.00 98.44 167 PHE A N 1
ATOM 1274 C CA . PHE A 1 167 ? -9.675 -1.759 -5.715 1.00 98.44 167 PHE A CA 1
ATOM 1275 C C . PHE A 1 167 ? -10.843 -0.898 -5.252 1.00 98.44 167 PHE A C 1
ATOM 1277 O O . PHE A 1 167 ? -10.686 0.281 -4.927 1.00 98.44 167 PHE A O 1
ATOM 1284 N N . ARG A 1 168 ? -12.030 -1.508 -5.143 1.00 97.94 168 ARG A N 1
ATOM 1285 C CA . ARG A 1 168 ? -13.215 -0.821 -4.608 1.00 97.94 168 ARG A CA 1
ATOM 1286 C C . ARG A 1 168 ? -12.969 -0.300 -3.193 1.00 97.94 168 ARG A C 1
ATOM 1288 O O . ARG A 1 168 ? -13.359 0.824 -2.895 1.00 97.94 168 ARG A O 1
ATOM 1295 N N . SER A 1 169 ? -12.294 -1.093 -2.357 1.00 97.94 169 SER A N 1
ATOM 1296 C CA . SER A 1 169 ? -11.909 -0.716 -0.992 1.00 97.94 169 SER A CA 1
ATOM 1297 C C . SER A 1 169 ? -11.136 0.604 -0.960 1.00 97.94 169 SER A C 1
ATOM 1299 O O . SER A 1 169 ? -11.456 1.472 -0.151 1.00 97.94 169 SER A O 1
ATOM 1301 N N . TRP A 1 170 ? -10.187 0.788 -1.883 1.00 98.38 170 TRP A N 1
ATOM 1302 C CA . TRP A 1 170 ? -9.412 2.017 -2.033 1.00 98.38 170 TRP A CA 1
ATOM 1303 C C . TRP A 1 170 ? -10.231 3.174 -2.608 1.00 98.38 170 TRP A C 1
ATOM 1305 O O . TRP A 1 170 ? -10.207 4.281 -2.072 1.00 98.38 170 TRP A O 1
ATOM 1315 N N . ALA A 1 171 ? -11.007 2.922 -3.666 1.00 97.94 171 ALA A N 1
ATOM 1316 C CA . ALA A 1 171 ? -11.840 3.939 -4.304 1.00 97.94 171 ALA A CA 1
ATOM 1317 C C . ALA A 1 171 ? -12.827 4.596 -3.326 1.00 97.94 171 ALA A C 1
ATOM 1319 O O . ALA A 1 171 ? -13.092 5.793 -3.432 1.00 97.94 171 ALA A O 1
ATOM 1320 N N . THR A 1 172 ? -13.339 3.825 -2.361 1.00 97.12 172 THR A N 1
ATOM 1321 C CA . THR A 1 172 ? -14.278 4.293 -1.331 1.00 97.12 172 THR A CA 1
ATOM 1322 C C . THR A 1 172 ? -13.624 4.573 0.024 1.00 97.12 172 THR A C 1
ATOM 1324 O O . THR A 1 172 ? -14.337 4.782 1.006 1.00 97.12 172 THR A O 1
ATOM 1327 N N . ALA A 1 173 ? -12.291 4.543 0.120 1.00 97.56 173 ALA A N 1
ATOM 1328 C CA . ALA A 1 173 ? -11.596 4.729 1.387 1.00 97.56 173 ALA A CA 1
ATOM 1329 C C . ALA A 1 173 ? -11.853 6.144 1.951 1.00 97.56 173 ALA A C 1
ATOM 1331 O O . ALA A 1 173 ? -11.708 7.131 1.220 1.00 97.56 173 ALA A O 1
ATOM 1332 N N . PRO A 1 174 ? -12.211 6.290 3.244 1.00 96.88 174 PRO A N 1
ATOM 1333 C CA . PRO A 1 174 ? -12.444 7.606 3.825 1.00 96.88 174 PRO A CA 1
ATOM 1334 C C . PRO A 1 174 ? -11.164 8.444 3.800 1.00 96.88 174 PRO A C 1
ATOM 1336 O O . PRO A 1 174 ? -10.144 8.050 4.365 1.00 96.88 174 PRO A O 1
ATOM 1339 N N . HIS A 1 175 ? -11.224 9.632 3.193 1.00 95.62 175 HIS A N 1
ATOM 1340 C CA . HIS A 1 175 ? -10.051 10.495 2.996 1.00 95.62 175 HIS A CA 1
ATOM 1341 C C . HIS A 1 175 ? -9.293 10.791 4.301 1.00 95.62 175 HIS A C 1
ATOM 1343 O O . HIS A 1 175 ? -8.063 10.699 4.341 1.00 95.62 175 HIS A O 1
ATOM 1349 N N . ALA A 1 176 ? -10.025 11.044 5.391 1.00 95.81 176 ALA A N 1
ATOM 1350 C CA . ALA A 1 176 ? -9.454 11.259 6.720 1.00 95.81 176 ALA A CA 1
ATOM 1351 C C . ALA A 1 176 ? -8.769 10.003 7.294 1.00 95.81 176 ALA A C 1
ATOM 1353 O O . ALA A 1 176 ? -7.716 10.117 7.919 1.00 95.81 176 ALA A O 1
ATOM 1354 N N . ALA A 1 177 ? -9.323 8.808 7.053 1.00 97.31 177 ALA A N 1
ATOM 1355 C CA . ALA A 1 177 ? -8.734 7.548 7.507 1.00 97.31 177 ALA A CA 1
ATOM 1356 C C . ALA A 1 177 ? -7.426 7.246 6.764 1.00 97.31 177 ALA A C 1
ATOM 1358 O O . ALA A 1 177 ? -6.420 6.917 7.392 1.00 97.31 177 ALA A O 1
ATOM 1359 N N . VAL A 1 178 ? -7.411 7.456 5.444 1.00 97.94 178 VAL A N 1
ATOM 1360 C CA . VAL A 1 178 ? -6.198 7.322 4.628 1.00 97.94 178 VAL A CA 1
ATOM 1361 C C . VAL A 1 178 ? -5.154 8.367 5.017 1.00 97.94 178 VAL A C 1
ATOM 1363 O O . VAL A 1 178 ? -3.973 8.043 5.082 1.00 97.94 178 VAL A O 1
ATOM 1366 N N . THR A 1 179 ? -5.564 9.595 5.350 1.00 97.44 179 THR A N 1
ATOM 1367 C CA . THR A 1 179 ? -4.641 10.624 5.859 1.00 97.44 179 THR A CA 1
ATOM 1368 C C . THR A 1 179 ? -3.997 10.180 7.174 1.00 97.44 179 THR A C 1
ATOM 1370 O O . THR A 1 179 ? -2.774 10.222 7.298 1.00 97.44 179 THR A O 1
ATOM 1373 N N . ALA A 1 180 ? -4.794 9.695 8.133 1.00 97.81 180 ALA A N 1
ATOM 1374 C CA . ALA A 1 180 ? -4.292 9.197 9.414 1.00 97.81 180 ALA A CA 1
ATOM 1375 C C . ALA A 1 180 ? -3.341 7.999 9.238 1.00 97.81 180 ALA A C 1
ATOM 1377 O O . ALA A 1 180 ? -2.295 7.940 9.888 1.00 97.81 180 ALA A O 1
ATOM 1378 N N . PHE A 1 181 ? -3.667 7.073 8.330 1.00 98.38 181 PHE A N 1
ATOM 1379 C CA . PHE A 1 181 ? -2.800 5.939 8.012 1.00 98.38 181 PHE A CA 1
ATOM 1380 C C . PHE A 1 181 ? -1.522 6.388 7.312 1.00 98.38 181 PHE A C 1
ATOM 1382 O O . PHE A 1 181 ? -0.446 5.948 7.691 1.00 98.38 181 PHE A O 1
ATOM 1389 N N . GLY A 1 182 ? -1.612 7.293 6.337 1.00 97.88 182 GLY A N 1
ATOM 1390 C CA . GLY A 1 182 ? -0.457 7.836 5.627 1.00 97.88 182 GLY A CA 1
ATOM 1391 C C . GLY A 1 182 ? 0.532 8.517 6.572 1.00 97.88 182 GLY A C 1
ATOM 1392 O O . GLY A 1 182 ? 1.733 8.295 6.463 1.00 97.88 182 GLY A O 1
ATOM 1393 N N . GLU A 1 183 ? 0.042 9.271 7.559 1.00 98.06 183 GLU A N 1
ATOM 1394 C CA . GLU A 1 183 ? 0.881 9.832 8.623 1.00 98.06 183 GLU A CA 1
ATOM 1395 C C . GLU A 1 183 ? 1.555 8.759 9.483 1.00 98.06 183 GLU A C 1
ATOM 1397 O O . GLU A 1 183 ? 2.748 8.863 9.775 1.00 98.06 183 GLU A O 1
ATOM 1402 N N . ALA A 1 184 ? 0.796 7.746 9.912 1.00 98.31 184 ALA A N 1
ATOM 1403 C CA . ALA A 1 184 ? 1.333 6.658 10.720 1.00 98.31 184 ALA A CA 1
ATOM 1404 C C . ALA A 1 184 ? 2.386 5.860 9.941 1.00 98.31 184 ALA A C 1
ATOM 1406 O O . ALA A 1 184 ? 3.485 5.642 10.440 1.00 98.31 184 ALA A O 1
ATOM 1407 N N . ASN A 1 185 ? 2.091 5.513 8.692 1.00 97.75 185 ASN A N 1
ATOM 1408 C CA . ASN A 1 185 ? 2.974 4.760 7.814 1.00 97.75 185 ASN A CA 1
ATOM 1409 C C . ASN A 1 185 ? 4.252 5.545 7.473 1.00 97.75 185 ASN A C 1
ATOM 1411 O O . ASN A 1 185 ? 5.337 4.969 7.472 1.00 97.75 185 ASN A O 1
ATOM 1415 N N . ALA A 1 186 ? 4.162 6.864 7.260 1.00 98.31 186 ALA A N 1
ATOM 1416 C CA . ALA A 1 186 ? 5.341 7.713 7.083 1.00 98.31 186 ALA A CA 1
ATOM 1417 C C . ALA A 1 186 ? 6.243 7.704 8.330 1.00 98.31 186 ALA A C 1
ATOM 1419 O O . ALA A 1 186 ? 7.448 7.497 8.208 1.00 98.31 186 ALA A O 1
ATOM 1420 N N . ARG A 1 187 ? 5.666 7.815 9.537 1.00 98.50 187 ARG A N 1
ATOM 1421 C CA . ARG A 1 187 ? 6.424 7.699 10.798 1.00 98.50 187 ARG A CA 1
ATOM 1422 C C . ARG A 1 187 ? 7.044 6.310 10.990 1.00 98.50 187 ARG A C 1
ATOM 1424 O O . ARG A 1 187 ? 8.171 6.217 11.476 1.00 98.50 187 ARG A O 1
ATOM 1431 N N . THR A 1 188 ? 6.348 5.246 10.583 1.00 97.00 188 THR A N 1
ATOM 1432 C CA . THR A 1 188 ? 6.892 3.879 10.579 1.00 97.00 188 THR A CA 1
ATOM 1433 C C . THR A 1 188 ? 8.109 3.776 9.660 1.00 97.00 188 THR A C 1
ATOM 1435 O O . THR A 1 188 ? 9.161 3.299 10.086 1.00 97.00 188 THR A O 1
ATOM 1438 N N . TRP A 1 189 ? 8.016 4.271 8.422 1.00 97.81 189 TRP A N 1
ATOM 1439 C CA . TRP A 1 189 ? 9.142 4.252 7.487 1.00 97.81 189 TRP A CA 1
ATOM 1440 C C . TRP A 1 189 ? 10.309 5.137 7.930 1.00 97.81 189 TRP A C 1
ATOM 1442 O O . TRP A 1 189 ? 11.461 4.735 7.758 1.00 97.81 189 TRP A O 1
ATOM 1452 N N . ASP A 1 190 ? 10.041 6.286 8.5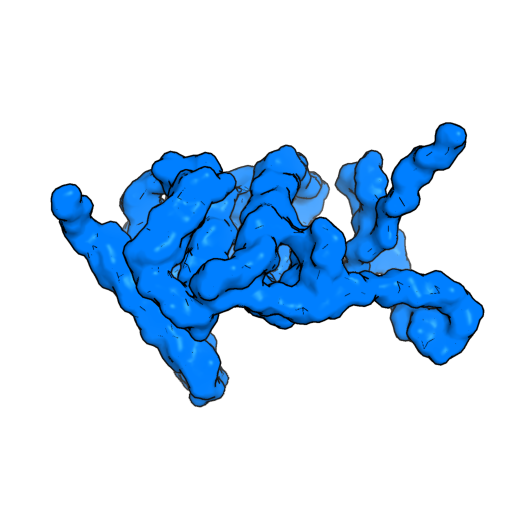56 1.00 98.12 190 ASP A N 1
ATOM 1453 C CA . ASP A 1 190 ? 11.082 7.121 9.162 1.00 98.12 190 ASP A CA 1
ATOM 1454 C C . ASP A 1 190 ? 11.848 6.359 10.245 1.00 98.12 190 ASP A C 1
ATOM 1456 O O . ASP A 1 190 ? 13.071 6.465 10.333 1.00 98.12 190 ASP A O 1
ATOM 1460 N N . GLU A 1 191 ? 11.155 5.585 11.086 1.00 97.00 191 GLU A N 1
ATOM 1461 C CA . GLU A 1 191 ? 11.816 4.747 12.083 1.00 97.00 191 GLU A CA 1
ATOM 1462 C C . GLU A 1 191 ? 12.635 3.622 11.457 1.00 97.00 191 GLU A C 1
ATOM 1464 O O . GLU A 1 191 ? 13.803 3.460 11.815 1.00 97.00 191 GLU A O 1
ATOM 1469 N N . ILE A 1 192 ? 12.070 2.901 10.488 1.00 92.44 192 ILE A N 1
ATOM 1470 C CA . ILE A 1 192 ? 12.777 1.839 9.765 1.00 92.44 192 ILE A CA 1
ATOM 1471 C C . ILE A 1 192 ? 14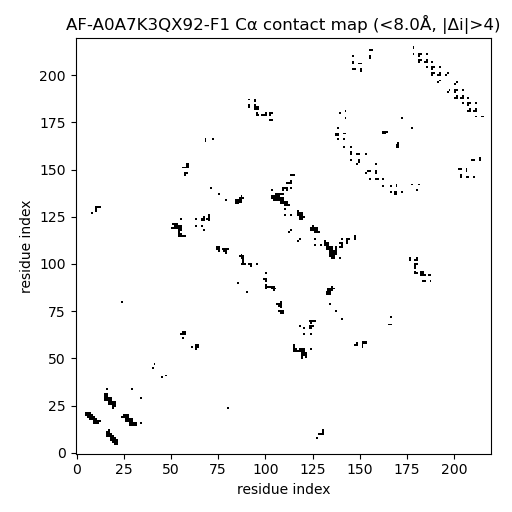.065 2.384 9.134 1.00 92.44 192 ILE A C 1
ATOM 1473 O O . ILE A 1 192 ? 15.132 1.796 9.307 1.00 92.44 192 ILE A O 1
ATOM 1477 N N . ALA A 1 193 ? 13.987 3.522 8.441 1.00 94.44 193 ALA A N 1
ATOM 1478 C CA . ALA A 1 193 ? 15.131 4.141 7.778 1.00 94.44 193 ALA A CA 1
ATOM 1479 C C . ALA A 1 193 ? 16.157 4.729 8.762 1.00 94.44 193 ALA A C 1
ATOM 1481 O O . ALA A 1 193 ? 17.334 4.847 8.420 1.00 94.44 193 ALA A O 1
ATOM 1482 N N . ARG A 1 194 ? 15.738 5.110 9.973 1.00 96.12 194 ARG A N 1
ATOM 1483 C CA . ARG A 1 194 ? 16.642 5.587 11.029 1.00 96.12 194 ARG A CA 1
ATOM 1484 C C . ARG A 1 194 ? 17.399 4.439 11.689 1.00 96.12 194 ARG A C 1
ATOM 1486 O O . ARG A 1 194 ? 18.592 4.578 11.939 1.00 96.12 194 ARG A O 1
ATOM 1493 N N . ASN A 1 195 ? 16.708 3.331 11.954 1.00 92.62 195 ASN A N 1
ATOM 1494 C CA . ASN A 1 195 ? 17.271 2.165 12.633 1.00 92.62 195 ASN A CA 1
ATOM 1495 C C . ASN A 1 195 ? 18.140 1.314 11.692 1.00 92.62 195 ASN A C 1
ATOM 1497 O O . ASN A 1 195 ? 19.135 0.748 12.134 1.00 92.62 195 ASN A O 1
ATOM 1501 N N . ASP A 1 196 ? 17.796 1.250 10.402 1.00 92.62 196 ASP A N 1
ATOM 1502 C CA . ASP A 1 196 ? 18.588 0.571 9.374 1.00 92.62 196 ASP A CA 1
ATOM 1503 C C . ASP A 1 196 ? 18.643 1.406 8.075 1.00 92.62 196 ASP A C 1
ATOM 1505 O O . ASP A 1 196 ? 17.775 1.287 7.203 1.00 92.62 196 ASP A O 1
ATOM 1509 N N . PRO A 1 197 ? 19.649 2.287 7.929 1.00 92.00 197 PRO A N 1
ATOM 1510 C CA . PRO A 1 197 ? 19.680 3.337 6.913 1.00 92.00 197 PRO A CA 1
ATOM 1511 C C . PRO A 1 197 ? 20.107 2.875 5.511 1.00 92.00 197 PRO A C 1
ATOM 1513 O O . PRO A 1 197 ? 20.837 3.582 4.810 1.00 92.00 197 PRO A O 1
ATOM 1516 N N . GLN A 1 198 ? 19.632 1.715 5.063 1.00 92.94 198 GLN A N 1
ATOM 1517 C CA . GLN A 1 198 ? 19.826 1.260 3.687 1.00 92.94 198 GLN A CA 1
ATOM 1518 C C . GLN A 1 198 ? 19.138 2.207 2.696 1.00 92.94 198 GLN A C 1
ATOM 1520 O O . GLN A 1 198 ? 18.061 2.748 2.961 1.00 92.94 198 GLN A O 1
ATOM 1525 N N . ASN A 1 199 ? 19.740 2.383 1.516 1.00 96.00 199 ASN A N 1
ATOM 1526 C CA . ASN A 1 199 ? 19.259 3.343 0.517 1.00 96.00 199 ASN A CA 1
ATOM 1527 C C . ASN A 1 199 ? 17.785 3.130 0.145 1.00 96.00 199 ASN A C 1
ATOM 1529 O O . ASN A 1 199 ? 17.040 4.099 0.042 1.00 96.00 199 ASN A O 1
ATOM 1533 N N . TRP A 1 200 ? 17.345 1.880 -0.010 1.00 93.69 200 TRP A N 1
ATOM 1534 C CA . TRP A 1 200 ? 15.957 1.578 -0.360 1.00 93.69 200 TRP A CA 1
ATOM 1535 C C . TRP A 1 200 ? 14.970 1.908 0.772 1.00 93.69 200 TRP A C 1
ATOM 1537 O O . TRP A 1 200 ? 13.901 2.443 0.502 1.00 93.69 200 TRP A O 1
ATOM 1547 N N . LYS A 1 201 ? 15.344 1.711 2.045 1.00 93.25 201 LYS A N 1
ATOM 1548 C CA . LYS A 1 201 ? 14.509 2.085 3.204 1.00 93.25 201 LYS A CA 1
ATOM 1549 C C . LYS A 1 201 ? 14.324 3.598 3.292 1.00 93.25 201 LYS A C 1
ATOM 1551 O O . LYS A 1 201 ? 13.220 4.079 3.529 1.00 93.25 201 LYS A O 1
ATOM 1556 N N . ARG A 1 202 ? 15.394 4.356 3.027 1.00 97.38 202 ARG A N 1
ATOM 1557 C CA . ARG A 1 202 ? 15.339 5.824 2.934 1.00 97.38 202 ARG A CA 1
ATOM 1558 C C . ARG A 1 202 ? 14.439 6.292 1.789 1.00 97.38 202 ARG A C 1
ATOM 1560 O O . ARG A 1 202 ? 13.668 7.224 1.987 1.00 97.38 202 ARG A O 1
ATOM 1567 N N . ARG A 1 203 ? 14.496 5.642 0.619 1.00 97.50 203 ARG A N 1
ATOM 1568 C CA . ARG A 1 203 ? 13.571 5.941 -0.490 1.00 97.50 203 ARG A CA 1
ATOM 1569 C C . ARG A 1 203 ? 12.121 5.662 -0.111 1.00 97.50 203 ARG A C 1
ATOM 1571 O O . ARG A 1 203 ? 11.285 6.529 -0.322 1.00 97.50 203 ARG A O 1
ATOM 1578 N N . MET A 1 204 ? 11.829 4.521 0.513 1.00 98.31 204 MET A N 1
ATOM 1579 C CA . MET A 1 204 ? 10.473 4.205 0.977 1.00 98.31 204 MET A CA 1
ATOM 1580 C C . MET A 1 204 ? 9.930 5.257 1.955 1.00 98.31 204 MET A C 1
ATOM 1582 O O . MET A 1 204 ? 8.781 5.668 1.817 1.00 98.31 204 MET A O 1
ATOM 1586 N N . ALA A 1 205 ? 10.757 5.766 2.878 1.00 98.38 205 ALA A N 1
ATOM 1587 C CA . ALA A 1 205 ? 10.374 6.884 3.745 1.00 98.38 205 ALA A CA 1
ATOM 1588 C C . ALA A 1 205 ? 10.051 8.159 2.948 1.00 98.38 205 ALA A C 1
ATOM 1590 O O . ALA A 1 205 ? 9.006 8.774 3.163 1.00 98.38 205 ALA A O 1
ATOM 1591 N N . LEU A 1 206 ? 10.884 8.521 1.966 1.00 98.38 206 LEU A N 1
ATOM 1592 C CA . LEU A 1 206 ? 10.606 9.653 1.073 1.00 98.38 206 LEU A CA 1
ATOM 1593 C C . LEU A 1 206 ? 9.295 9.464 0.293 1.00 98.38 206 LEU A C 1
ATOM 1595 O O . LEU A 1 206 ? 8.506 10.404 0.200 1.00 98.38 206 LEU A O 1
ATOM 1599 N N . HIS A 1 207 ? 9.030 8.262 -0.225 1.00 98.50 207 HIS A N 1
ATOM 1600 C CA . HIS A 1 207 ? 7.784 7.948 -0.925 1.00 98.50 207 HIS A CA 1
ATOM 1601 C C . HIS A 1 207 ? 6.568 8.032 0.000 1.00 98.50 207 HIS A C 1
ATOM 1603 O O . HIS A 1 207 ? 5.553 8.587 -0.411 1.00 98.50 207 HIS A O 1
ATOM 1609 N N . ALA A 1 208 ? 6.672 7.564 1.248 1.00 98.56 208 ALA A N 1
ATOM 1610 C CA . ALA A 1 208 ? 5.593 7.668 2.229 1.00 98.56 208 ALA A CA 1
ATOM 1611 C C . ALA A 1 208 ? 5.200 9.131 2.503 1.00 98.56 208 ALA A C 1
ATOM 1613 O O . ALA A 1 208 ? 4.013 9.464 2.514 1.00 98.56 208 ALA A O 1
ATOM 1614 N N . HIS A 1 209 ? 6.186 10.024 2.646 1.00 98.50 209 HIS A N 1
ATOM 1615 C CA . HIS A 1 209 ? 5.937 11.461 2.806 1.00 98.50 209 HIS A CA 1
ATOM 1616 C C . HIS A 1 209 ? 5.403 12.112 1.526 1.00 98.50 209 HIS A C 1
ATOM 1618 O O . HIS A 1 209 ? 4.430 12.860 1.590 1.00 98.50 209 HIS A O 1
ATOM 1624 N N . ALA A 1 210 ? 5.981 11.806 0.361 1.00 98.25 210 ALA A N 1
ATOM 1625 C CA . ALA A 1 210 ? 5.527 12.349 -0.922 1.00 98.25 210 ALA A CA 1
ATOM 1626 C C . ALA A 1 210 ? 4.078 11.943 -1.240 1.00 98.25 210 ALA A C 1
ATOM 1628 O O . ALA A 1 210 ? 3.280 12.770 -1.686 1.00 98.25 210 ALA A O 1
ATOM 1629 N N . TRP A 1 211 ? 3.724 10.689 -0.953 1.00 98.12 211 TRP A N 1
ATOM 1630 C CA . TRP A 1 211 ? 2.361 10.181 -1.040 1.00 98.12 211 TRP A CA 1
ATOM 1631 C C . TRP A 1 211 ? 1.407 10.965 -0.135 1.00 98.12 211 TRP A C 1
ATOM 1633 O O . TRP A 1 211 ? 0.366 11.439 -0.586 1.00 98.12 211 TRP A O 1
ATOM 1643 N N . LEU A 1 212 ? 1.776 11.156 1.134 1.00 97.19 212 LEU A N 1
ATOM 1644 C CA . LEU A 1 212 ? 0.960 11.905 2.086 1.00 97.19 212 LEU A CA 1
ATOM 1645 C C . LEU A 1 212 ? 0.767 13.369 1.657 1.00 97.19 212 LEU A C 1
ATOM 1647 O O . LEU A 1 212 ? -0.323 13.919 1.824 1.00 97.19 212 LEU A O 1
ATOM 1651 N N . THR A 1 213 ? 1.798 14.004 1.092 1.00 97.69 213 THR A N 1
ATOM 1652 C CA . THR A 1 213 ? 1.690 15.352 0.516 1.00 97.69 213 THR A CA 1
ATOM 1653 C C . THR A 1 213 ? 0.694 15.388 -0.638 1.00 97.69 213 THR A C 1
ATOM 1655 O O . THR A 1 213 ? -0.163 16.270 -0.651 1.00 97.69 213 THR A O 1
ATOM 1658 N N . TYR A 1 214 ? 0.768 14.430 -1.568 1.00 96.62 214 TYR A N 1
ATOM 1659 C CA . TYR A 1 214 ? -0.206 14.297 -2.653 1.00 96.62 214 TYR A CA 1
ATOM 1660 C C . TYR A 1 214 ? -1.628 14.111 -2.108 1.00 96.62 214 TYR A C 1
ATOM 1662 O O . TYR A 1 214 ? -2.529 14.851 -2.488 1.00 96.62 214 TYR A O 1
ATOM 1670 N N . TRP A 1 215 ? -1.823 13.191 -1.160 1.00 95.06 215 TRP A N 1
ATOM 1671 C CA . TRP A 1 215 ? -3.151 12.861 -0.639 1.00 95.06 215 TRP A CA 1
ATOM 1672 C C . TRP A 1 215 ? -3.831 14.032 0.081 1.00 95.06 215 TRP A C 1
ATOM 1674 O O . TRP A 1 215 ? -5.053 14.177 0.036 1.00 95.06 215 TRP A O 1
ATOM 1684 N N . ARG A 1 216 ? -3.044 14.879 0.755 1.00 94.69 216 ARG A N 1
ATOM 1685 C CA . ARG A 1 216 ? -3.531 16.081 1.449 1.00 94.69 216 ARG A CA 1
ATOM 1686 C C . ARG A 1 216 ? -3.789 17.263 0.522 1.00 94.69 216 ARG A C 1
ATOM 1688 O O . ARG A 1 216 ? -4.402 18.234 0.966 1.00 94.69 216 ARG A O 1
ATOM 1695 N N . ALA A 1 217 ? -3.290 17.229 -0.712 1.00 90.25 217 ALA A N 1
ATOM 1696 C CA . ALA A 1 217 ? -3.542 18.308 -1.648 1.00 90.25 217 ALA A CA 1
ATOM 1697 C C . ALA A 1 217 ? -5.059 18.415 -1.902 1.00 90.25 217 ALA A C 1
ATOM 1699 O O . ALA A 1 217 ? -5.733 17.389 -2.019 1.00 90.25 217 ALA A O 1
ATOM 1700 N N . PRO A 1 218 ? -5.622 19.634 -1.982 1.00 68.56 218 PRO A N 1
ATOM 1701 C CA . PRO A 1 218 ? -7.010 19.802 -2.382 1.00 68.56 218 PRO A CA 1
ATOM 1702 C C . PRO A 1 218 ? -7.212 19.146 -3.749 1.00 68.56 218 PRO A C 1
ATOM 1704 O O . PRO A 1 218 ? -6.420 19.395 -4.662 1.00 68.56 218 PRO A O 1
ATOM 1707 N N . SER A 1 219 ? -8.251 18.320 -3.895 1.00 60.41 219 SER A N 1
ATOM 1708 C CA . SER A 1 219 ? -8.670 17.837 -5.211 1.00 60.41 219 SER A CA 1
ATOM 1709 C C . SER A 1 219 ? -8.896 19.056 -6.108 1.00 60.41 219 SER A C 1
ATOM 1711 O O . SER A 1 219 ? -9.652 19.953 -5.730 1.00 60.41 219 SER A O 1
ATOM 1713 N N . LYS A 1 220 ? -8.165 19.135 -7.225 1.00 43.84 220 LYS A N 1
ATOM 1714 C CA . LYS A 1 220 ? -8.366 20.187 -8.228 1.00 43.84 220 LYS A CA 1
ATOM 1715 C C . LYS A 1 220 ? -9.715 20.035 -8.914 1.00 43.84 220 LYS A C 1
ATOM 1717 O O . LYS A 1 220 ? -10.148 18.875 -9.090 1.00 43.84 220 LYS A O 1
#

Foldseek 3Di:
DDDDDDDFAWDDDPQWIFTDTPPDLDTDTDHPVVVVCVVVVVVDDDPDPDVDFDQDQLAPPGPQLVQVLVVLVVQQPDFQRPDDAAAQQNVLQVLFDPVGSVLFAAAGWAQLDPASNQWGDDVHIDGHDSVHIYGTQSLNNLLSVLLNSVLSPDALVRSLVSSLVRDVSSVPRDLVSSLRSLRSVLVVLVVVCVVPVDPVSVSSNVSSVNNSVVSPDPDD

Radius of gyration: 18.41 Å; Cα contacts (8 Å, |Δi|>4): 318; chains: 1; bounding box: 34×57×36 Å

Solvent-accessible surface area (backbone atoms only — not comparable to full-atom values): 12330 Å² total; per-residue (Å²): 141,79,82,86,89,72,77,74,54,76,48,75,48,99,92,46,34,37,39,39,43,76,95,45,93,63,56,47,75,41,55,70,68,55,51,55,44,55,67,52,44,71,73,64,88,63,94,71,79,65,88,76,44,47,61,44,52,57,36,82,87,40,78,46,51,64,31,46,48,49,43,52,50,55,42,57,73,40,80,46,66,99,61,98,55,52,39,37,28,68,71,38,40,92,37,34,55,97,80,42,27,71,67,35,57,47,76,24,51,32,60,76,56,70,50,44,84,29,24,33,33,63,101,49,41,42,86,43,76,64,80,56,49,24,31,12,35,64,33,53,42,58,57,52,39,36,44,46,25,36,78,40,68,33,50,64,67,60,31,48,54,54,42,40,78,71,32,68,53,43,56,68,48,54,68,70,39,52,50,42,47,34,52,14,52,22,51,48,29,46,48,50,20,68,78,49,70,45,72,70,40,44,47,50,21,52,41,30,46,52,39,40,55,58,71,69,46,78,84,128

Nearest PDB structures (foldseek):
  3c5i-assembly2_B  TM=4.905E-01  e=1.677E-01  Plasmodium knowlesi
  3c5i-assembly1_A  TM=5.063E-01  e=3.882E-01  Plasmodium knowlesi
  2hjm-assembly1_A  TM=5.637E-01  e=7.965E+00  Pyrococcus furiosus

Mean predicted aligned error: 9.95 Å

Secondary structure (DSSP, 8-state):
--PPP---EEEEETTEEEEEPTT-SS-EEE-HHHHHHHHHHTTSSS-------EEP--STT-THHHHHHHHHHHHHHSPPPSS--EEHHHHHGGG--TT-SGGG--SEEE-----GGGEEESSSEEE---SS-EEE-TTHHHHHHHHHHHHTT--HHHHHHHHHHH-HHHHT--HHHHHHHHHHHHHHHHHHHHHS--HHHHHHHHHHHHHHHHHHSPP-

pLDDT: mean 79.95, std 23.47, range [24.83, 98.81]

InterPro domains:
  IPR011009 Protein kinase-like domain superfamily [SSF56112] (66-174)